Protein AF-A0A9E7AYZ0-F1 (afdb_monomer_lite)

Foldseek 3Di:
DDDDDDDDDPQDADADDLPQQLDEAEAEAQHKYKYQDAFWKFKKFFFFFEAELQDPNDGHQFWTKIFGPDDTDGDRMDMDHRNAFEKIKMFGDDDPDDPDDDRMDTGSAPPSVVRVRTMYMYGYFHDPALLRQLSSLPRAYAYVCFQADPPQGTCVCRSNAHAFLVSLVRSVVSVFFDDDDDFLVVCVVQKDFDPFFDDFQKWKHLPRGIWTFHDDDDDGSDQDQQTWIFGQDGGGTDIDGLVPDPQRPGDITIIDGDPDTHGD

Radius of gyration: 19.87 Å; chains: 1; bounding box: 61×33×52 Å

Structure (mmCIF, N/CA/C/O backbone):
data_AF-A0A9E7AYZ0-F1
#
_entry.id   AF-A0A9E7AYZ0-F1
#
loop_
_atom_site.group_PDB
_atom_site.id
_atom_site.type_symbol
_atom_site.label_atom_id
_atom_site.label_alt_id
_atom_site.label_comp_id
_atom_site.label_asym_id
_atom_site.label_entity_id
_atom_site.label_seq_id
_atom_site.pdbx_PDB_ins_code
_atom_site.Cartn_x
_atom_site.Cartn_y
_atom_site.Cartn_z
_atom_site.occupancy
_atom_site.B_iso_or_equiv
_atom_site.auth_seq_id
_atom_site.auth_comp_id
_atom_site.auth_asym_id
_atom_site.auth_atom_id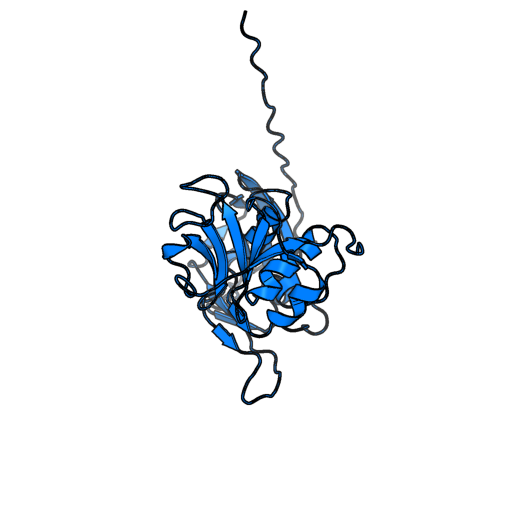
_atom_site.pdbx_PDB_model_num
ATOM 1 N N . MET A 1 1 ? -41.100 15.346 -18.289 1.00 36.12 1 MET A N 1
ATOM 2 C CA . MET A 1 1 ? -39.846 15.860 -18.877 1.00 36.12 1 MET A CA 1
ATOM 3 C C . MET A 1 1 ? -38.711 15.489 -17.934 1.00 36.12 1 MET A C 1
ATOM 5 O O . MET A 1 1 ? -38.678 15.996 -16.823 1.00 36.12 1 MET A O 1
ATOM 9 N N . LYS A 1 2 ? -37.897 14.492 -18.305 1.00 30.36 2 LYS A N 1
ATOM 10 C CA . LYS A 1 2 ? -36.775 13.985 -17.499 1.00 30.36 2 LYS A CA 1
ATOM 11 C C . LYS A 1 2 ? -35.503 14.694 -17.966 1.00 30.36 2 LYS A C 1
ATOM 13 O O . LYS A 1 2 ? -35.099 14.503 -19.107 1.00 30.36 2 LYS A O 1
ATOM 18 N N . ASN A 1 3 ? -34.907 15.507 -17.098 1.00 30.38 3 ASN A N 1
ATOM 19 C CA . ASN A 1 3 ? -33.616 16.143 -17.348 1.00 30.38 3 ASN A CA 1
ATOM 20 C C . ASN A 1 3 ? -32.505 15.122 -17.079 1.00 30.38 3 ASN A C 1
ATOM 22 O O . ASN A 1 3 ? -32.227 14.791 -15.929 1.00 30.38 3 ASN A O 1
ATOM 26 N N . GLY A 1 4 ? -31.912 14.595 -18.150 1.00 27.94 4 GLY A N 1
ATOM 27 C CA . GLY A 1 4 ? -30.698 13.789 -18.086 1.00 27.94 4 GLY A CA 1
ATOM 28 C C . GLY A 1 4 ? -29.482 14.697 -17.943 1.00 27.94 4 GLY A C 1
ATOM 29 O O . GLY A 1 4 ? -29.188 15.483 -18.839 1.00 27.94 4 GLY A O 1
ATOM 30 N N . PHE A 1 5 ? -28.788 14.594 -16.812 1.00 28.92 5 PHE A N 1
ATOM 31 C CA . PHE A 1 5 ? -27.462 15.174 -16.628 1.00 28.92 5 PHE A CA 1
ATOM 32 C C . PHE A 1 5 ? -26.447 14.343 -17.422 1.00 28.92 5 PHE A C 1
ATOM 34 O O . PHE A 1 5 ? -26.226 13.168 -17.130 1.00 28.92 5 PHE A O 1
ATOM 41 N N . LEU A 1 6 ? -25.851 14.957 -18.442 1.00 24.33 6 LEU A N 1
ATOM 42 C CA . LEU A 1 6 ? -24.761 14.390 -19.227 1.00 24.33 6 LEU A CA 1
ATOM 43 C C . LEU A 1 6 ? -23.451 14.614 -18.451 1.00 24.33 6 LEU A C 1
ATOM 45 O O . LEU A 1 6 ? -22.973 15.743 -18.351 1.00 24.33 6 LEU A O 1
ATOM 49 N N . PHE A 1 7 ? -22.884 13.558 -17.866 1.00 24.67 7 PHE A N 1
ATOM 50 C CA . PHE A 1 7 ? -21.532 13.606 -17.302 1.00 24.67 7 PHE A CA 1
ATOM 51 C C . PHE A 1 7 ? -20.519 13.610 -18.455 1.00 24.67 7 PHE A C 1
ATOM 53 O O . PHE A 1 7 ? -20.365 12.613 -19.158 1.00 24.67 7 PHE A O 1
ATOM 60 N N . PHE A 1 8 ? -19.825 14.730 -18.659 1.00 25.16 8 PHE A N 1
ATOM 61 C CA . PHE A 1 8 ? -18.635 14.773 -19.506 1.00 25.16 8 PHE A CA 1
ATOM 62 C C . PHE A 1 8 ? -17.473 14.115 -18.753 1.00 25.16 8 PHE A C 1
ATOM 64 O O . PHE A 1 8 ? -16.939 14.687 -17.804 1.00 25.16 8 PHE A O 1
ATOM 71 N N . ALA A 1 9 ? -17.069 12.917 -19.175 1.00 28.00 9 ALA A N 1
ATOM 72 C CA . ALA A 1 9 ? -15.773 12.364 -18.806 1.00 28.00 9 ALA A CA 1
ATOM 73 C C . ALA A 1 9 ? -14.688 13.149 -19.563 1.00 28.00 9 ALA A C 1
ATOM 75 O O . ALA A 1 9 ? -14.535 13.009 -20.777 1.00 28.00 9 ALA A O 1
ATOM 76 N N . LEU A 1 10 ? -13.967 14.025 -18.861 1.00 30.03 10 LEU A N 1
ATOM 77 C CA . LEU A 1 10 ? -12.756 14.658 -19.382 1.00 30.03 10 LEU A CA 1
ATOM 78 C C . LEU A 1 10 ? -11.657 13.593 -19.485 1.00 30.03 10 LEU A C 1
ATOM 80 O O . LEU A 1 10 ? -11.042 13.228 -18.487 1.00 30.03 10 LEU A O 1
ATOM 84 N N . PHE A 1 11 ? -11.404 13.102 -20.697 1.00 34.62 11 PHE A N 1
ATOM 85 C CA . PHE A 1 11 ? -10.219 12.304 -20.999 1.00 34.62 11 PHE A CA 1
ATOM 86 C C . PHE A 1 11 ? -9.003 13.235 -21.069 1.00 34.62 11 PHE A C 1
ATOM 88 O O . PHE A 1 11 ? -8.806 13.941 -22.056 1.00 34.62 11 PHE A O 1
ATOM 95 N N . PHE A 1 12 ? -8.180 13.253 -20.022 1.00 37.34 12 PHE A N 1
ATOM 96 C CA . PHE A 1 12 ? -6.869 13.896 -20.081 1.00 37.34 12 PHE A CA 1
ATOM 97 C C . PHE A 1 12 ? -5.878 12.953 -20.771 1.00 37.34 12 PHE A C 1
ATOM 99 O O . PHE A 1 12 ? -5.385 12.007 -20.166 1.00 37.34 12 PHE A O 1
ATOM 106 N N . SER A 1 13 ? -5.569 13.203 -22.046 1.00 37.28 13 SER A N 1
ATOM 107 C CA . SER A 1 13 ? -4.429 12.571 -22.717 1.00 37.28 13 SER A CA 1
ATOM 108 C C . SER A 1 13 ? -3.191 13.452 -22.545 1.00 37.28 13 SER A C 1
ATOM 110 O O . SER A 1 13 ? -2.977 14.392 -23.313 1.00 37.28 13 SER A O 1
ATOM 112 N N . THR A 1 14 ? -2.371 13.179 -21.534 1.00 46.16 14 THR A N 1
ATOM 113 C CA . THR A 1 14 ? -1.076 13.857 -21.386 1.00 46.16 14 THR A CA 1
ATOM 114 C C . THR A 1 14 ? -0.049 13.145 -22.262 1.00 46.16 14 THR A C 1
ATOM 116 O O . THR A 1 14 ? 0.318 12.006 -21.987 1.00 46.16 14 THR A O 1
ATOM 119 N N . LEU A 1 15 ? 0.410 13.800 -23.332 1.00 42.69 15 LEU A N 1
ATOM 120 C CA . LEU A 1 15 ? 1.493 13.292 -24.175 1.00 42.69 15 LEU A CA 1
ATOM 121 C C . LEU A 1 15 ? 2.833 13.706 -23.547 1.00 42.69 15 LEU A C 1
ATOM 123 O O . LEU A 1 15 ? 3.210 14.875 -23.613 1.00 42.69 15 LEU A O 1
ATOM 127 N N . LEU A 1 16 ? 3.541 12.775 -22.909 1.00 49.28 16 LEU A N 1
ATOM 128 C CA . LEU A 1 16 ? 4.857 13.042 -22.322 1.00 49.28 16 LEU A CA 1
ATOM 129 C C . LEU A 1 16 ? 5.974 12.650 -23.293 1.00 49.28 16 LEU A C 1
ATOM 131 O O . LEU A 1 16 ? 5.942 11.581 -23.903 1.00 49.28 16 LEU A O 1
ATOM 135 N N . SER A 1 17 ? 6.967 13.530 -23.443 1.00 44.66 17 SER A N 1
ATOM 136 C CA . SER A 1 17 ? 8.202 13.222 -24.173 1.00 44.66 17 SER A CA 1
ATOM 137 C C . SER A 1 17 ? 9.161 12.432 -23.277 1.00 44.66 17 SER A C 1
ATOM 139 O O . SER A 1 17 ? 9.197 12.652 -22.069 1.00 44.66 17 SER A O 1
ATOM 141 N N . ALA A 1 18 ? 9.963 11.544 -23.869 1.00 48.47 18 ALA A N 1
ATOM 142 C CA . ALA A 1 18 ? 10.831 10.572 -23.190 1.00 48.47 18 ALA A CA 1
ATOM 143 C C . ALA A 1 18 ? 11.931 11.151 -22.260 1.00 48.47 18 ALA A C 1
ATOM 145 O O . ALA A 1 18 ? 12.732 10.389 -21.726 1.00 48.47 18 ALA A O 1
ATOM 146 N N . GLY A 1 19 ? 11.992 12.473 -22.062 1.00 45.19 19 GLY A N 1
ATOM 147 C CA . GLY A 1 19 ? 12.992 13.148 -21.227 1.00 45.19 19 GLY A CA 1
ATOM 148 C C . GLY A 1 19 ? 12.706 13.161 -19.720 1.00 45.19 19 GLY A C 1
ATOM 149 O O . GLY A 1 19 ? 13.612 13.484 -18.960 1.00 45.19 19 GLY A O 1
ATOM 150 N N . ASP A 1 20 ? 11.497 12.796 -19.280 1.00 50.91 20 ASP A N 1
ATOM 151 C CA . ASP A 1 20 ? 11.067 12.849 -17.866 1.00 50.91 20 ASP A CA 1
ATOM 152 C C . ASP A 1 20 ? 10.919 11.437 -17.252 1.00 50.91 20 ASP A C 1
ATOM 154 O O . ASP A 1 20 ? 9.967 11.093 -16.552 1.00 50.91 20 ASP A O 1
ATOM 158 N N . SER A 1 21 ? 11.855 10.551 -17.588 1.00 49.44 21 SER A N 1
ATOM 159 C CA . SER A 1 21 ? 11.735 9.091 -17.480 1.00 49.44 21 SER A CA 1
ATOM 160 C C . SER A 1 21 ? 12.033 8.472 -16.101 1.00 49.44 21 SER A C 1
ATOM 162 O O . SER A 1 21 ? 12.166 7.253 -16.004 1.00 49.44 21 SER A O 1
ATOM 164 N N . THR A 1 22 ? 12.057 9.277 -15.025 1.00 58.59 22 THR A N 1
ATOM 165 C CA . THR A 1 22 ? 11.877 8.805 -13.629 1.00 58.59 22 THR A CA 1
ATOM 166 C C . THR A 1 22 ? 10.451 9.002 -13.109 1.00 58.59 22 THR A C 1
ATOM 168 O O . THR A 1 22 ? 10.214 8.859 -11.908 1.00 58.59 22 THR A O 1
ATOM 171 N N . ALA A 1 23 ? 9.509 9.410 -13.963 1.00 78.75 23 ALA A N 1
ATOM 172 C CA . ALA A 1 23 ? 8.193 9.838 -13.520 1.00 78.75 23 ALA A CA 1
ATOM 173 C C . ALA A 1 23 ? 7.379 8.706 -12.871 1.00 78.75 23 ALA A C 1
ATOM 175 O O . ALA A 1 23 ? 7.226 7.603 -13.400 1.00 78.75 23 ALA A O 1
ATOM 176 N N . THR A 1 24 ? 6.800 9.029 -11.719 1.00 93.00 24 THR A N 1
ATOM 177 C CA . THR A 1 24 ? 5.621 8.340 -11.205 1.00 93.00 24 THR A CA 1
ATOM 178 C C . THR A 1 24 ? 4.393 9.006 -11.820 1.00 93.00 24 THR A C 1
ATOM 180 O O . THR A 1 24 ? 4.186 10.207 -11.639 1.00 93.00 24 THR A O 1
ATOM 183 N N . HIS A 1 25 ? 3.551 8.245 -12.514 1.00 95.12 25 HIS A N 1
ATOM 184 C CA . HIS A 1 25 ? 2.243 8.709 -12.971 1.00 95.12 25 HIS A CA 1
ATOM 185 C C . HIS A 1 25 ? 1.163 8.261 -11.998 1.00 95.12 25 HIS A C 1
ATOM 187 O O . HIS A 1 25 ? 1.038 7.074 -11.705 1.00 95.12 25 HIS A O 1
ATOM 193 N N . LEU A 1 26 ? 0.382 9.220 -11.505 1.00 96.44 26 LEU A N 1
ATOM 194 C CA . LEU A 1 26 ? -0.767 8.961 -10.645 1.00 96.44 26 LEU A CA 1
ATOM 195 C C . LEU A 1 26 ? -2.028 8.951 -11.506 1.00 96.44 26 LEU A C 1
ATOM 197 O O . LEU A 1 26 ? -2.324 9.949 -12.159 1.00 96.44 26 LEU A O 1
ATOM 201 N N . LEU A 1 27 ? -2.758 7.845 -11.477 1.00 97.38 27 LEU A N 1
ATOM 202 C CA . LEU A 1 27 ? -3.994 7.633 -12.220 1.00 97.38 27 LEU A CA 1
ATOM 203 C C . LEU A 1 27 ? -5.124 7.256 -11.260 1.00 97.38 27 LEU A C 1
ATOM 205 O O . LEU A 1 27 ? -4.891 6.749 -10.159 1.00 97.38 27 LEU A O 1
ATOM 209 N N . ARG A 1 28 ? -6.361 7.464 -11.698 1.00 97.56 28 ARG A N 1
ATOM 210 C CA . ARG A 1 28 ? -7.552 6.867 -11.102 1.00 97.56 28 ARG A CA 1
ATOM 211 C C . ARG A 1 28 ? -7.999 5.644 -11.893 1.00 97.56 28 ARG A C 1
ATOM 213 O O . ARG A 1 28 ? -7.671 5.481 -13.066 1.00 97.56 28 ARG A O 1
ATOM 220 N N . THR A 1 29 ? -8.777 4.788 -11.245 1.00 97.38 29 THR A N 1
ATOM 221 C CA . THR A 1 29 ? -9.430 3.667 -11.927 1.00 97.38 29 THR A CA 1
ATOM 222 C C . THR A 1 29 ? -10.313 4.191 -13.065 1.00 97.38 29 THR A C 1
ATOM 224 O O . THR A 1 29 ? -11.095 5.120 -12.867 1.00 97.38 29 THR A O 1
ATOM 227 N N . GLY A 1 30 ? -10.166 3.611 -14.256 1.00 96.44 30 GLY A N 1
ATOM 228 C CA . GLY A 1 30 ? -10.821 4.046 -15.494 1.00 96.44 30 GLY A CA 1
ATOM 229 C C . GLY A 1 30 ? -9.998 5.012 -16.355 1.00 96.44 30 GLY A C 1
ATOM 230 O O . GLY A 1 30 ? -10.303 5.162 -17.541 1.00 96.44 30 GLY A O 1
ATOM 231 N N . ASP A 1 31 ? -8.931 5.613 -15.818 1.00 96.81 31 ASP A N 1
ATOM 232 C CA . ASP A 1 31 ? -8.031 6.459 -16.605 1.00 96.81 31 ASP A CA 1
ATOM 233 C C . ASP A 1 31 ? -7.265 5.638 -17.653 1.00 96.81 31 ASP A C 1
ATOM 235 O O . ASP A 1 31 ? -7.115 4.416 -17.572 1.00 96.81 31 ASP A O 1
ATOM 239 N N . THR A 1 32 ? -6.748 6.326 -18.669 1.00 96.19 32 THR A N 1
ATOM 240 C CA . THR A 1 32 ? -5.860 5.728 -19.670 1.00 96.19 32 THR A CA 1
ATOM 241 C C . THR A 1 32 ? -4.621 6.591 -19.830 1.00 96.19 32 THR A C 1
ATOM 243 O O . THR A 1 32 ? -4.721 7.785 -20.104 1.00 96.19 32 THR A O 1
ATOM 246 N N . LEU A 1 33 ? -3.453 5.971 -19.699 1.00 93.88 33 LEU A N 1
ATOM 247 C CA . LEU A 1 33 ? -2.160 6.591 -19.955 1.00 93.88 33 LEU A CA 1
ATOM 248 C C . LEU A 1 33 ? -1.612 6.069 -21.282 1.00 93.88 33 LEU A C 1
ATOM 250 O O . LEU A 1 33 ? -1.615 4.865 -21.521 1.00 93.88 33 LEU A O 1
ATOM 254 N N . ARG A 1 34 ? -1.115 6.971 -22.130 1.00 93.44 34 ARG A N 1
ATOM 255 C CA . ARG A 1 34 ? -0.388 6.613 -23.352 1.00 93.44 34 ARG A CA 1
ATOM 256 C C . ARG A 1 34 ? 1.021 7.174 -23.290 1.00 93.44 34 ARG A C 1
ATOM 258 O O . ARG A 1 34 ? 1.192 8.371 -23.066 1.00 93.44 34 ARG A O 1
ATOM 265 N N . LEU A 1 35 ? 2.012 6.315 -23.484 1.00 89.69 35 LEU A N 1
ATOM 266 C CA . LEU A 1 35 ? 3.427 6.666 -23.449 1.00 89.69 35 LEU A CA 1
ATOM 267 C C . LEU A 1 35 ? 4.071 6.270 -24.771 1.00 89.69 35 LEU A C 1
ATOM 269 O O . LEU A 1 35 ? 4.005 5.114 -25.170 1.00 89.69 35 LEU A O 1
ATOM 273 N N . ARG A 1 36 ? 4.769 7.205 -25.418 1.00 89.44 36 ARG A N 1
ATOM 274 C CA . ARG A 1 36 ? 5.620 6.857 -26.559 1.00 89.44 36 ARG A CA 1
ATOM 275 C C . ARG A 1 36 ? 6.916 6.246 -26.047 1.00 89.44 36 ARG A C 1
ATOM 277 O O . ARG A 1 36 ? 7.741 6.950 -25.465 1.00 89.44 36 ARG A O 1
ATOM 284 N N . ILE A 1 37 ? 7.083 4.949 -26.266 1.00 86.44 37 ILE A N 1
ATOM 285 C CA . ILE A 1 37 ? 8.252 4.178 -25.842 1.00 86.44 37 ILE A CA 1
ATOM 286 C C . ILE A 1 37 ? 8.770 3.464 -27.073 1.00 86.44 37 ILE A C 1
ATOM 288 O O . ILE A 1 37 ? 8.017 2.714 -27.659 1.00 86.44 37 ILE A O 1
ATOM 292 N N . TYR A 1 38 ? 10.034 3.660 -27.444 1.00 86.12 38 TYR A N 1
ATOM 293 C CA . TYR A 1 38 ? 10.637 2.968 -28.584 1.00 86.12 38 TYR A CA 1
ATOM 294 C C . TYR A 1 38 ? 11.572 1.870 -28.086 1.00 86.12 38 TYR A C 1
ATOM 296 O O . TYR A 1 38 ? 12.706 2.154 -27.689 1.00 86.12 38 TYR A O 1
ATOM 304 N N . GLY A 1 39 ? 11.113 0.619 -28.102 1.00 87.44 39 GLY A N 1
ATOM 305 C CA . GLY A 1 39 ? 11.953 -0.514 -27.724 1.00 87.44 39 GLY A CA 1
ATOM 306 C C . GLY A 1 39 ? 11.190 -1.703 -27.159 1.00 87.44 39 GLY A C 1
ATOM 307 O O . GLY A 1 39 ? 9.965 -1.778 -27.222 1.00 87.44 39 GLY A O 1
ATOM 308 N N . ASN A 1 40 ? 11.946 -2.645 -26.594 1.00 88.81 40 ASN A N 1
ATOM 309 C CA . ASN A 1 40 ? 11.378 -3.771 -25.861 1.00 88.81 40 ASN A CA 1
ATOM 310 C C . ASN A 1 40 ? 10.939 -3.304 -24.477 1.00 88.81 40 ASN A C 1
ATOM 312 O O . ASN A 1 40 ? 11.757 -2.757 -23.739 1.00 88.81 40 ASN A O 1
ATOM 316 N N . VAL A 1 41 ? 9.681 -3.551 -24.129 1.00 91.44 41 VAL A N 1
ATOM 317 C CA . VAL A 1 41 ? 9.061 -3.208 -22.849 1.00 91.44 41 VAL A CA 1
ATOM 318 C C . VAL A 1 41 ? 8.870 -4.470 -22.013 1.00 91.44 41 VAL A C 1
ATOM 320 O O . VAL A 1 41 ? 8.471 -5.512 -22.529 1.00 91.44 41 VAL A O 1
ATOM 323 N N . VAL A 1 42 ? 9.127 -4.365 -20.711 1.00 93.62 42 VAL A N 1
ATOM 324 C CA . VAL A 1 42 ? 8.875 -5.403 -19.705 1.00 93.62 42 VAL A CA 1
ATOM 325 C C . VAL A 1 42 ? 8.077 -4.794 -18.561 1.00 93.62 42 VAL A C 1
ATOM 327 O O . VAL A 1 42 ? 8.448 -3.748 -18.027 1.00 93.62 42 VAL A O 1
ATOM 330 N N . ALA A 1 43 ? 6.994 -5.465 -18.168 1.00 95.19 43 ALA A N 1
ATOM 331 C CA . ALA A 1 43 ? 6.306 -5.155 -16.922 1.00 95.19 43 ALA A CA 1
ATOM 332 C C . ALA A 1 43 ? 6.974 -5.912 -15.772 1.00 95.19 43 ALA A C 1
ATOM 334 O O . ALA A 1 43 ? 7.213 -7.116 -15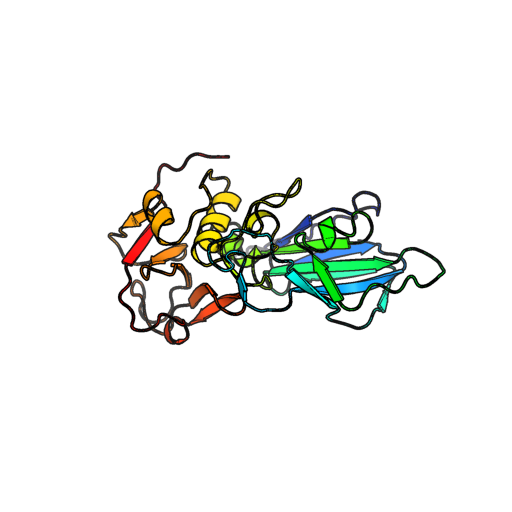.890 1.00 95.19 43 ALA A O 1
ATOM 335 N N . TYR A 1 44 ? 7.259 -5.216 -14.675 1.00 96.31 44 TYR A N 1
ATOM 336 C CA . TYR A 1 44 ? 7.765 -5.819 -13.449 1.00 96.31 44 TYR A CA 1
ATOM 337 C C . TYR A 1 44 ? 6.712 -5.782 -12.355 1.00 96.31 44 TYR A C 1
ATOM 339 O O . TYR A 1 44 ? 6.092 -4.749 -12.104 1.00 96.31 44 TYR A O 1
ATOM 347 N N . GLU A 1 45 ? 6.607 -6.895 -11.645 1.00 97.06 45 GLU A N 1
ATOM 348 C CA . GLU A 1 45 ? 5.792 -7.037 -10.446 1.00 97.06 45 GLU A CA 1
ATOM 349 C C . GLU A 1 45 ? 6.698 -7.353 -9.263 1.00 97.06 45 GLU A C 1
ATOM 351 O O . GLU A 1 45 ? 7.684 -8.087 -9.398 1.00 97.06 45 GLU A O 1
ATOM 356 N N . ALA A 1 46 ? 6.387 -6.789 -8.098 1.00 97.69 46 ALA A N 1
ATOM 357 C CA . ALA A 1 46 ? 7.042 -7.210 -6.873 1.00 97.69 46 ALA A CA 1
ATOM 358 C C . ALA A 1 46 ? 6.610 -8.644 -6.547 1.00 97.69 46 ALA A C 1
ATOM 360 O O . ALA A 1 46 ? 5.429 -8.976 -6.612 1.00 97.69 46 ALA A O 1
ATOM 361 N N . VAL A 1 47 ? 7.563 -9.501 -6.188 1.00 98.06 47 VAL A N 1
ATOM 362 C CA . VAL A 1 47 ? 7.267 -10.866 -5.753 1.00 98.06 47 VAL A CA 1
ATOM 363 C C . VAL A 1 47 ? 6.614 -10.787 -4.370 1.00 98.06 47 VAL A C 1
ATOM 365 O O . VAL A 1 47 ? 7.275 -10.287 -3.449 1.00 98.06 47 VAL A O 1
ATOM 368 N N . PRO A 1 48 ? 5.369 -11.279 -4.204 1.00 97.00 48 PRO A N 1
ATOM 369 C CA . PRO A 1 48 ? 4.696 -11.284 -2.912 1.00 97.00 48 PRO A CA 1
ATOM 370 C C . PRO A 1 48 ? 5.489 -12.078 -1.871 1.00 97.00 48 PRO A C 1
ATOM 372 O O . PRO A 1 48 ? 6.119 -13.090 -2.190 1.00 97.00 48 PRO A O 1
ATOM 375 N N . GLY A 1 49 ? 5.456 -11.628 -0.622 1.00 94.94 49 GLY A N 1
ATOM 376 C CA . GLY A 1 49 ? 6.130 -12.286 0.493 1.00 94.94 49 GLY A CA 1
ATOM 377 C C . GLY A 1 49 ? 6.455 -11.339 1.641 1.00 94.94 49 GLY A C 1
ATOM 378 O O . GLY A 1 49 ? 6.251 -10.128 1.540 1.00 94.94 49 GLY A O 1
ATOM 379 N N . GLU A 1 50 ? 7.002 -11.919 2.709 1.00 94.81 50 GLU A N 1
ATOM 380 C CA . GLU A 1 50 ? 7.455 -11.196 3.896 1.00 94.81 50 GLU A CA 1
ATOM 381 C C . GLU A 1 50 ? 8.935 -10.819 3.765 1.00 94.81 50 GLU A C 1
ATOM 383 O O . GLU A 1 50 ? 9.830 -11.669 3.783 1.00 94.81 50 GLU A O 1
ATOM 388 N N . TYR A 1 51 ? 9.207 -9.522 3.650 1.00 95.56 51 TYR A N 1
ATOM 389 C CA . TYR A 1 51 ? 10.561 -8.979 3.611 1.00 95.56 51 TYR A CA 1
ATOM 390 C C . TYR A 1 51 ? 10.919 -8.405 4.981 1.00 95.56 51 TYR A C 1
ATOM 392 O O . TYR A 1 51 ? 10.545 -7.289 5.339 1.00 95.56 51 TYR A O 1
ATOM 400 N N . GLU A 1 52 ? 11.647 -9.188 5.770 1.00 93.81 52 GLU A N 1
ATOM 401 C CA . GLU A 1 52 ? 11.982 -8.833 7.147 1.00 93.81 52 GLU A CA 1
ATOM 402 C C . GLU A 1 52 ? 13.275 -8.007 7.229 1.00 93.81 52 GLU A C 1
ATOM 404 O O . GLU A 1 52 ? 14.384 -8.540 7.142 1.00 93.81 52 GLU A O 1
ATOM 409 N N . ASN A 1 53 ? 13.128 -6.700 7.447 1.00 92.62 53 ASN A N 1
ATOM 410 C CA . ASN A 1 53 ? 14.224 -5.780 7.749 1.00 92.62 53 ASN A CA 1
ATOM 411 C C . ASN A 1 53 ? 14.757 -5.927 9.184 1.00 92.62 53 ASN A C 1
ATOM 413 O O . ASN A 1 53 ? 15.765 -5.312 9.529 1.00 92.62 53 ASN A O 1
ATOM 417 N N . LEU A 1 54 ? 14.100 -6.718 10.033 1.00 88.94 54 LEU A N 1
ATOM 418 C CA . LEU A 1 54 ? 14.519 -7.000 11.403 1.00 88.94 54 LEU A CA 1
ATOM 419 C C . LEU A 1 54 ? 15.063 -8.427 11.520 1.00 88.94 54 LEU A C 1
ATOM 421 O O . LEU A 1 54 ? 14.336 -9.349 11.860 1.00 88.94 54 LEU A O 1
ATOM 425 N N . ARG A 1 55 ? 16.364 -8.630 11.301 1.00 80.88 55 ARG A N 1
ATOM 426 C CA . ARG A 1 55 ? 16.978 -9.961 11.450 1.00 80.88 55 ARG A CA 1
ATOM 427 C C . ARG A 1 55 ? 17.777 -10.032 12.738 1.00 80.88 55 ARG A C 1
ATOM 429 O O . ARG A 1 55 ? 18.728 -9.277 12.918 1.00 80.88 55 ARG A O 1
ATOM 436 N N . GLN A 1 56 ? 17.386 -10.939 13.637 1.00 80.44 56 GLN A N 1
ATOM 437 C CA . GLN A 1 56 ? 18.058 -11.153 14.929 1.00 80.44 56 GLN A CA 1
ATOM 438 C C . GLN A 1 56 ? 18.228 -9.849 15.740 1.00 80.44 56 GLN A C 1
ATOM 440 O O . GLN A 1 56 ? 19.274 -9.593 16.330 1.00 80.44 56 GLN A O 1
ATOM 445 N N . GLY A 1 57 ? 17.209 -8.984 15.723 1.00 79.12 57 GLY A N 1
ATOM 446 C CA . GLY A 1 57 ? 17.226 -7.699 16.432 1.00 79.12 57 GLY A CA 1
ATOM 447 C C . GLY A 1 57 ? 18.021 -6.583 15.744 1.00 79.12 57 GLY A C 1
ATOM 448 O O . GLY A 1 57 ? 18.009 -5.453 16.227 1.00 79.12 57 GLY A O 1
ATOM 449 N N . THR A 1 58 ? 18.674 -6.860 14.611 1.00 85.25 58 THR A N 1
ATOM 450 C CA . THR A 1 58 ? 19.414 -5.857 13.837 1.00 85.25 58 THR A CA 1
ATOM 451 C C . THR A 1 58 ? 18.573 -5.371 12.663 1.00 85.25 58 THR A C 1
ATOM 453 O O . THR A 1 58 ? 18.082 -6.167 11.860 1.00 85.25 58 THR A O 1
ATOM 456 N N . LEU A 1 59 ? 18.422 -4.050 12.558 1.00 90.06 59 LEU A N 1
ATOM 457 C CA . LEU A 1 59 ? 17.742 -3.412 11.436 1.00 90.06 59 LEU A CA 1
ATOM 458 C C . LEU A 1 59 ? 18.658 -3.368 10.209 1.00 90.06 59 LEU A C 1
ATOM 460 O O . LEU A 1 59 ? 19.774 -2.850 10.272 1.00 90.06 59 LEU A O 1
ATOM 464 N N . SER A 1 60 ? 18.176 -3.884 9.082 1.00 93.62 60 SER A N 1
ATOM 465 C CA . SER A 1 60 ? 18.884 -3.878 7.802 1.00 93.62 60 SER A CA 1
ATOM 466 C C . SER A 1 60 ? 17.895 -3.797 6.644 1.00 93.62 60 SER A C 1
ATOM 468 O O . SER A 1 60 ? 16.854 -4.439 6.681 1.00 93.62 60 SER A O 1
ATOM 470 N N . LEU A 1 61 ? 18.221 -3.029 5.603 1.00 94.50 61 LEU A N 1
ATOM 471 C CA . LEU A 1 61 ? 17.383 -2.945 4.407 1.00 94.50 61 LEU A CA 1
ATOM 472 C C . LEU A 1 61 ? 17.479 -4.243 3.600 1.00 94.50 61 LEU A C 1
ATOM 474 O O . LEU A 1 61 ? 18.484 -4.494 2.930 1.00 94.50 61 LEU A O 1
ATOM 478 N N . VAL A 1 62 ? 16.418 -5.044 3.623 1.00 94.19 62 VAL A N 1
ATOM 479 C CA . VAL A 1 62 ? 16.288 -6.231 2.784 1.00 94.19 62 VAL A CA 1
ATOM 480 C C . VAL A 1 62 ? 15.820 -5.821 1.383 1.00 94.19 62 VAL A C 1
ATOM 482 O O . VAL A 1 62 ? 14.818 -5.117 1.240 1.00 94.19 62 VAL A O 1
ATOM 485 N N . PRO A 1 63 ? 16.529 -6.246 0.319 1.00 96.56 63 PRO A N 1
ATOM 486 C CA . PRO A 1 63 ? 16.094 -5.998 -1.048 1.00 96.56 63 PRO A CA 1
ATOM 487 C C . PRO A 1 63 ? 14.774 -6.708 -1.367 1.00 96.56 63 PRO A C 1
ATOM 489 O O . PRO A 1 63 ? 14.651 -7.915 -1.146 1.00 96.56 63 PRO A O 1
ATOM 492 N N . VAL A 1 64 ? 13.840 -5.976 -1.975 1.00 97.50 64 VAL A N 1
ATOM 493 C CA . VAL A 1 64 ? 12.621 -6.535 -2.568 1.00 97.50 64 VAL A CA 1
ATOM 494 C C . VAL A 1 64 ? 12.966 -7.195 -3.899 1.00 97.50 64 VAL A C 1
ATOM 496 O O . VAL A 1 64 ? 13.809 -6.690 -4.649 1.00 97.50 64 VAL A O 1
ATOM 499 N N . THR A 1 65 ? 12.335 -8.333 -4.186 1.00 98.12 65 THR A N 1
ATOM 500 C CA . THR A 1 65 ? 12.482 -9.018 -5.472 1.00 98.12 65 THR A CA 1
ATOM 501 C C . THR A 1 65 ? 11.369 -8.574 -6.411 1.00 98.12 65 THR A C 1
ATOM 503 O O . THR A 1 65 ? 10.205 -8.594 -6.030 1.00 98.12 65 THR A O 1
ATOM 506 N N . TYR A 1 66 ? 11.716 -8.218 -7.643 1.00 97.69 66 TYR A N 1
ATOM 507 C CA . TYR A 1 66 ? 10.777 -7.914 -8.719 1.00 97.69 66 TYR A CA 1
ATOM 508 C C . TYR A 1 66 ? 11.024 -8.877 -9.876 1.00 97.69 66 TYR A C 1
ATOM 510 O O . TYR A 1 66 ? 12.181 -9.142 -10.207 1.00 97.69 66 TYR A O 1
ATOM 518 N N . ARG A 1 67 ? 9.965 -9.398 -10.492 1.00 97.06 67 ARG A N 1
ATOM 519 C CA . ARG A 1 67 ? 10.043 -10.348 -11.608 1.00 97.06 67 ARG A CA 1
ATOM 520 C C . ARG A 1 67 ? 9.355 -9.774 -12.840 1.00 97.06 67 ARG A C 1
ATOM 522 O O . ARG A 1 67 ? 8.345 -9.086 -12.715 1.00 97.06 67 ARG A O 1
ATOM 529 N N . ALA A 1 68 ? 9.905 -10.064 -14.016 1.00 95.12 68 ALA A N 1
ATOM 530 C CA . ALA A 1 68 ? 9.227 -9.805 -15.278 1.00 95.12 68 ALA A CA 1
ATOM 531 C C . ALA A 1 68 ? 7.907 -10.599 -15.329 1.00 95.12 68 ALA A C 1
ATOM 533 O O . ALA A 1 68 ? 7.917 -11.830 -15.314 1.00 95.12 68 ALA A O 1
ATOM 534 N N . ALA A 1 69 ? 6.775 -9.897 -15.360 1.00 88.88 69 ALA A N 1
ATOM 535 C CA . ALA A 1 69 ? 5.438 -10.499 -15.358 1.00 88.88 69 ALA A CA 1
ATOM 536 C C . ALA A 1 69 ? 5.037 -11.052 -16.734 1.00 88.88 69 ALA A C 1
ATOM 538 O O . ALA A 1 69 ? 4.185 -11.928 -16.857 1.00 88.88 69 ALA A O 1
ATOM 539 N N . GLN A 1 70 ? 5.681 -10.552 -17.787 1.00 84.50 70 GLN A N 1
ATOM 540 C CA . GLN A 1 70 ? 5.438 -10.950 -19.165 1.00 84.50 70 GLN A CA 1
ATOM 541 C C . GLN A 1 70 ? 6.740 -10.990 -19.953 1.00 84.50 70 GLN A C 1
ATOM 543 O O . GLN A 1 70 ? 7.722 -10.329 -19.600 1.00 84.50 70 GLN A O 1
ATOM 548 N N . LYS A 1 71 ? 6.732 -11.752 -21.051 1.00 77.06 71 LYS A N 1
ATOM 549 C CA . LYS A 1 71 ? 7.837 -11.717 -22.009 1.00 77.06 71 LYS A CA 1
ATOM 550 C C . LYS A 1 71 ? 7.976 -10.297 -22.571 1.00 77.06 71 LYS A C 1
ATOM 552 O O . LYS A 1 71 ? 6.951 -9.648 -22.796 1.00 77.06 71 LYS A O 1
ATOM 557 N N . PRO A 1 72 ? 9.210 -9.830 -22.823 1.00 80.00 72 PRO A N 1
ATOM 558 C CA . PRO A 1 72 ? 9.418 -8.544 -23.464 1.00 80.00 72 PRO A CA 1
ATOM 559 C C . PRO A 1 72 ? 8.647 -8.459 -24.784 1.00 80.00 72 PRO A C 1
ATOM 561 O O . PRO A 1 72 ? 8.637 -9.418 -25.558 1.00 80.00 72 PRO A O 1
ATOM 564 N N . PHE A 1 73 ? 8.030 -7.312 -25.048 1.00 81.69 73 PHE A N 1
ATOM 565 C CA . PHE A 1 73 ? 7.366 -7.030 -26.320 1.00 81.69 73 PHE A CA 1
ATOM 566 C C . PHE A 1 73 ? 7.860 -5.700 -26.878 1.00 81.69 73 PHE A C 1
ATOM 568 O O . PHE A 1 73 ? 8.154 -4.774 -26.125 1.00 81.69 73 PHE A O 1
ATOM 575 N N . TYR A 1 74 ? 7.973 -5.608 -28.200 1.00 85.38 74 TYR A N 1
ATOM 576 C CA . TYR A 1 74 ? 8.329 -4.360 -28.862 1.00 85.38 74 TYR A CA 1
ATOM 577 C C . TYR A 1 74 ? 7.079 -3.503 -29.054 1.00 85.38 74 TYR A C 1
ATOM 579 O O . TYR A 1 74 ? 6.053 -4.005 -29.514 1.00 85.38 74 TYR A O 1
ATOM 587 N N . THR A 1 75 ? 7.174 -2.219 -28.731 1.00 85.19 75 THR A N 1
ATOM 588 C CA . THR A 1 75 ? 6.153 -1.229 -29.079 1.00 85.19 75 THR A CA 1
ATOM 589 C C . THR A 1 75 ? 6.805 0.124 -29.362 1.00 85.19 75 THR A C 1
ATOM 591 O O . THR A 1 75 ? 7.964 0.342 -29.001 1.00 85.19 75 THR A O 1
ATOM 594 N N . ASP A 1 76 ? 6.065 0.996 -30.041 1.00 87.06 76 ASP A N 1
ATOM 595 C CA . ASP A 1 76 ? 6.291 2.439 -30.173 1.00 87.06 76 ASP A CA 1
ATOM 596 C C . ASP A 1 76 ? 5.301 3.265 -29.313 1.00 87.06 76 ASP A C 1
ATOM 598 O O . ASP A 1 76 ? 5.555 4.436 -29.003 1.00 87.06 76 ASP A O 1
ATOM 602 N N . ASP A 1 77 ? 4.200 2.642 -28.875 1.00 90.56 77 ASP A N 1
ATOM 603 C CA . ASP A 1 77 ? 3.161 3.210 -28.011 1.00 90.56 77 ASP A CA 1
ATOM 604 C C . ASP A 1 77 ? 2.750 2.202 -26.920 1.00 90.56 77 ASP A C 1
ATOM 606 O O . ASP A 1 77 ? 2.272 1.096 -27.190 1.00 90.56 77 ASP A O 1
ATOM 610 N N . LEU A 1 78 ? 2.947 2.569 -25.657 1.00 90.75 78 LEU A N 1
ATOM 611 C CA . LEU A 1 78 ? 2.418 1.846 -24.509 1.00 90.75 78 LEU A CA 1
ATOM 612 C C . LEU A 1 78 ? 1.117 2.514 -24.061 1.00 90.75 78 LEU A C 1
ATOM 614 O O . LEU A 1 78 ? 1.134 3.581 -23.447 1.00 90.75 78 LEU A O 1
ATOM 618 N N . SER A 1 79 ? -0.005 1.835 -24.298 1.00 93.88 79 SER A N 1
ATOM 619 C CA . SER A 1 79 ? -1.311 2.220 -23.762 1.00 93.88 79 SER A CA 1
ATOM 620 C C . SER A 1 79 ? -1.631 1.403 -22.511 1.00 93.88 79 SER A C 1
ATOM 622 O O . SER A 1 79 ? -1.854 0.197 -22.589 1.00 93.88 79 SER A O 1
ATOM 624 N N . PHE A 1 80 ? -1.698 2.066 -21.359 1.00 94.25 80 PHE A N 1
ATOM 625 C CA . PHE A 1 80 ? -2.082 1.477 -20.080 1.00 94.25 80 PHE A CA 1
ATOM 626 C C . PHE A 1 80 ? -3.497 1.920 -19.699 1.00 94.25 80 PHE A C 1
ATOM 628 O O . PHE A 1 80 ? -3.748 3.110 -19.502 1.00 94.25 80 PHE A O 1
ATOM 635 N N . HIS A 1 81 ? -4.417 0.963 -19.577 1.00 96.75 81 HIS A N 1
ATOM 636 C CA . HIS A 1 81 ? -5.761 1.203 -19.059 1.00 96.75 81 HIS A CA 1
ATOM 637 C C . HIS A 1 81 ? -5.803 0.860 -17.568 1.00 96.75 81 HIS A C 1
ATOM 639 O O . HIS A 1 81 ? -5.552 -0.284 -17.186 1.00 96.75 81 HIS A O 1
ATOM 645 N N . ALA A 1 82 ? -6.110 1.845 -16.726 1.00 96.00 82 ALA A N 1
ATOM 646 C CA . ALA A 1 82 ? -6.097 1.728 -15.274 1.00 96.00 82 ALA A CA 1
ATOM 647 C C . ALA A 1 82 ? -7.334 0.972 -14.757 1.00 96.00 82 ALA A C 1
ATOM 649 O O . ALA A 1 82 ? -8.206 1.547 -14.113 1.00 96.00 82 ALA A O 1
ATOM 650 N N . ALA A 1 83 ? -7.434 -0.320 -15.073 1.00 95.69 83 ALA A N 1
ATOM 651 C CA . ALA A 1 83 ? -8.584 -1.149 -14.712 1.00 95.69 83 ALA A CA 1
ATOM 652 C C . ALA A 1 83 ? -8.630 -1.495 -13.216 1.00 95.69 83 ALA A C 1
ATOM 654 O O . ALA A 1 83 ? -9.714 -1.634 -12.656 1.00 95.69 83 ALA A O 1
ATOM 655 N N . PHE A 1 84 ? -7.462 -1.623 -12.579 1.00 97.75 84 PHE A N 1
ATOM 656 C CA . PHE A 1 84 ? -7.341 -2.033 -11.182 1.00 97.75 84 PHE A CA 1
ATOM 657 C C . PHE A 1 84 ? -6.388 -1.109 -10.416 1.00 97.75 84 PHE A C 1
ATOM 659 O O . PHE A 1 84 ? -5.345 -0.722 -10.962 1.00 97.75 84 PHE A O 1
ATOM 666 N N . PRO A 1 85 ? -6.705 -0.765 -9.157 1.00 98.38 85 PRO A N 1
ATOM 667 C CA . PRO A 1 85 ? -5.796 -0.015 -8.303 1.00 98.38 85 PRO A CA 1
ATOM 668 C C . PRO A 1 85 ? -4.513 -0.799 -7.991 1.00 98.38 85 PRO A C 1
ATOM 670 O O . PRO A 1 85 ? -4.477 -2.025 -8.080 1.00 98.38 85 PRO A O 1
ATOM 673 N N . GLY A 1 86 ? -3.458 -0.076 -7.624 1.00 98.44 86 GLY A N 1
ATOM 674 C CA . GLY A 1 86 ? -2.162 -0.637 -7.252 1.00 98.44 86 GLY A CA 1
ATOM 675 C C . GLY A 1 86 ? -0.982 0.069 -7.904 1.00 98.44 86 GLY A C 1
ATOM 676 O O . GLY A 1 86 ? -1.126 1.076 -8.602 1.00 98.44 86 GLY A O 1
ATOM 677 N N . THR A 1 87 ? 0.208 -0.471 -7.664 1.00 98.44 87 THR A N 1
ATOM 678 C CA . THR A 1 87 ? 1.465 0.039 -8.218 1.00 98.44 87 THR A CA 1
ATOM 679 C C . THR A 1 87 ? 2.011 -0.899 -9.294 1.00 98.44 87 THR A C 1
ATOM 681 O O . THR A 1 87 ? 2.152 -2.099 -9.076 1.00 98.44 87 THR A O 1
ATOM 684 N N . TYR A 1 88 ? 2.375 -0.329 -10.442 1.00 97.62 88 TYR A N 1
ATOM 685 C CA . TYR A 1 88 ? 2.867 -1.038 -11.621 1.00 97.62 88 TYR A CA 1
ATOM 686 C C . TYR A 1 88 ? 4.187 -0.434 -12.101 1.00 97.62 88 TYR A C 1
ATOM 688 O O . TYR A 1 88 ? 4.401 0.779 -12.000 1.00 97.62 88 TYR A O 1
ATOM 696 N N . TYR A 1 89 ? 5.056 -1.265 -12.674 1.00 96.12 89 TYR A N 1
ATOM 697 C CA . TYR A 1 89 ? 6.336 -0.830 -13.226 1.00 96.12 89 TYR A CA 1
ATOM 698 C C . TYR A 1 89 ? 6.495 -1.313 -14.660 1.00 96.12 89 TYR A C 1
ATOM 700 O O . TYR A 1 89 ? 6.370 -2.505 -14.930 1.00 96.12 89 TYR A O 1
ATOM 708 N N . PHE A 1 90 ? 6.841 -0.401 -15.564 1.00 94.88 90 PHE A N 1
ATOM 709 C CA . PHE A 1 90 ? 7.171 -0.731 -16.948 1.00 94.88 90 PHE A CA 1
ATOM 710 C C . PHE A 1 90 ? 8.562 -0.202 -17.250 1.00 94.88 90 PHE A C 1
ATOM 712 O O . PHE A 1 90 ? 8.786 1.004 -17.163 1.00 94.88 90 PHE A O 1
ATOM 719 N N . ALA A 1 91 ? 9.486 -1.095 -17.592 1.00 92.81 91 ALA A N 1
ATOM 720 C CA . ALA A 1 91 ? 10.821 -0.726 -18.037 1.00 92.81 91 ALA A CA 1
ATOM 721 C C . ALA A 1 91 ? 11.000 -1.024 -19.521 1.00 92.81 91 ALA A C 1
ATOM 723 O O . ALA A 1 91 ? 10.314 -1.888 -20.066 1.00 92.81 91 ALA A O 1
ATOM 724 N N . TRP A 1 92 ? 11.941 -0.345 -20.167 1.00 91.69 92 TRP A N 1
ATOM 725 C CA . TRP A 1 92 ? 12.251 -0.577 -21.572 1.00 91.69 92 TRP A CA 1
ATOM 726 C C . TRP A 1 92 ? 13.752 -0.534 -21.868 1.00 91.69 92 TRP A C 1
ATOM 728 O O . TRP A 1 92 ? 14.552 -0.061 -21.067 1.00 91.69 92 TRP A O 1
ATOM 738 N N . SER A 1 93 ? 14.166 -1.061 -23.016 1.00 88.06 93 SER A N 1
ATOM 739 C CA . SER A 1 93 ? 15.538 -0.922 -23.519 1.00 88.06 93 SER A CA 1
ATOM 740 C C . SER A 1 93 ? 15.545 -0.015 -24.748 1.00 88.06 93 SER A C 1
ATOM 742 O O . SER A 1 93 ? 14.858 -0.323 -25.723 1.00 88.06 93 SER A O 1
ATOM 744 N N . THR A 1 94 ? 16.332 1.062 -24.735 1.00 76.81 94 THR A N 1
ATOM 745 C CA . THR A 1 94 ? 16.545 1.918 -25.910 1.00 76.81 94 THR A CA 1
ATOM 746 C C . THR A 1 94 ? 17.735 1.410 -26.731 1.00 76.81 94 THR A C 1
ATOM 748 O O . THR A 1 94 ? 18.791 1.105 -26.181 1.00 76.81 94 THR A O 1
ATOM 751 N N . GLY A 1 95 ? 17.576 1.309 -28.055 1.00 66.31 95 GLY A N 1
ATOM 752 C CA . GLY A 1 95 ? 18.660 0.953 -28.982 1.00 66.31 95 GLY A CA 1
ATOM 753 C C . GLY A 1 95 ? 18.322 -0.162 -29.976 1.00 66.31 95 GLY A C 1
ATOM 754 O O . GLY A 1 95 ? 17.377 -0.923 -29.794 1.00 66.31 95 GLY A O 1
ATOM 755 N N . SER A 1 96 ? 19.117 -0.242 -31.047 1.00 55.78 96 SER A N 1
ATOM 756 C CA . SER A 1 96 ? 19.039 -1.267 -32.103 1.00 55.78 96 SER A CA 1
ATOM 757 C C . SER A 1 96 ? 19.625 -2.622 -31.689 1.00 55.78 96 SER A C 1
ATOM 759 O O . SER A 1 96 ? 19.383 -3.626 -32.355 1.00 55.78 96 SER A O 1
ATOM 761 N N . VAL A 1 97 ? 20.381 -2.659 -30.588 1.00 54.31 97 VAL A N 1
ATOM 762 C CA . VAL A 1 97 ? 20.886 -3.891 -29.976 1.00 54.31 97 VAL A CA 1
ATOM 763 C C . VAL A 1 97 ? 19.992 -4.220 -28.777 1.00 54.31 97 VAL A C 1
ATOM 765 O O . VAL A 1 97 ? 19.834 -3.356 -27.911 1.00 54.31 97 VAL A O 1
ATOM 768 N N . PRO A 1 98 ? 19.411 -5.430 -28.684 1.00 57.22 98 PRO A N 1
ATOM 769 C CA . PRO A 1 98 ? 18.596 -5.813 -27.540 1.00 57.22 98 PRO A CA 1
ATOM 770 C C . PRO A 1 98 ? 19.479 -5.897 -26.292 1.00 57.22 98 PRO A C 1
ATOM 772 O O . PRO A 1 98 ? 20.137 -6.906 -26.046 1.00 57.22 98 PRO A O 1
ATOM 775 N N . VAL A 1 99 ? 19.517 -4.838 -25.484 1.00 64.69 99 VAL A N 1
ATOM 776 C CA . VAL A 1 99 ? 19.968 -4.979 -24.099 1.00 64.69 99 VAL A CA 1
ATOM 777 C C . VAL A 1 99 ? 18.872 -5.759 -23.386 1.00 64.69 99 VAL A C 1
ATOM 779 O O . VAL A 1 99 ? 17.770 -5.248 -23.191 1.00 64.69 99 VAL A O 1
ATOM 782 N N . SER A 1 100 ? 19.146 -7.020 -23.049 1.00 78.44 100 SER A N 1
ATOM 783 C CA . SER A 1 100 ? 18.200 -7.848 -22.306 1.00 78.44 100 SER A CA 1
ATOM 784 C C . SER A 1 100 ? 17.926 -7.203 -20.949 1.00 78.44 100 SER A C 1
ATOM 786 O O . SER A 1 100 ? 18.817 -7.126 -20.098 1.00 78.44 100 SER A O 1
ATOM 788 N N . LEU A 1 101 ? 16.694 -6.737 -20.746 1.00 86.94 101 LEU A N 1
ATOM 789 C CA . LEU A 1 101 ? 16.209 -6.398 -19.414 1.00 86.94 101 LEU A CA 1
ATOM 790 C C . LEU A 1 101 ? 16.255 -7.663 -18.535 1.00 86.94 101 LEU A C 1
ATOM 792 O O . LEU A 1 101 ? 15.956 -8.748 -19.034 1.00 86.94 101 LEU A O 1
ATOM 796 N N . PRO A 1 102 ? 16.675 -7.559 -17.263 1.00 90.75 102 PRO A N 1
ATOM 797 C CA . PRO A 1 102 ? 16.835 -8.728 -16.406 1.00 90.75 102 PRO A CA 1
ATOM 798 C C . PRO A 1 102 ? 15.481 -9.351 -16.049 1.00 90.75 102 PRO A C 1
ATOM 800 O O . PRO A 1 102 ? 14.575 -8.652 -15.620 1.00 90.75 102 PRO A O 1
ATOM 803 N N . ASP A 1 103 ? 15.360 -10.678 -16.092 1.00 93.00 103 ASP A N 1
ATOM 804 C CA . ASP A 1 103 ? 14.115 -11.362 -15.693 1.00 93.00 103 ASP A CA 1
ATOM 805 C C . ASP A 1 103 ? 13.752 -11.146 -14.214 1.00 93.00 103 ASP A C 1
ATOM 807 O O . ASP A 1 103 ? 12.604 -11.317 -13.794 1.00 93.00 103 ASP A O 1
ATOM 811 N N . THR A 1 104 ? 14.742 -10.823 -13.380 1.00 95.50 104 THR A N 1
ATOM 812 C CA . THR A 1 104 ? 14.572 -10.597 -11.945 1.00 95.50 104 THR A CA 1
ATOM 813 C C . THR A 1 104 ? 15.489 -9.485 -11.456 1.00 95.50 104 THR A C 1
ATOM 815 O O . THR A 1 104 ? 16.676 -9.447 -11.776 1.00 95.50 104 THR A O 1
ATOM 818 N N . ILE A 1 105 ? 14.944 -8.606 -10.621 1.00 95.06 105 ILE A N 1
ATOM 819 C CA . ILE A 1 105 ? 15.654 -7.505 -9.969 1.00 95.06 105 ILE A CA 1
ATOM 820 C C . ILE A 1 105 ? 15.560 -7.713 -8.466 1.00 95.06 105 ILE A C 1
ATOM 822 O O . ILE A 1 105 ? 14.493 -8.019 -7.943 1.00 95.06 105 ILE A O 1
ATOM 826 N N . ARG A 1 106 ? 16.665 -7.508 -7.751 1.00 97.06 106 ARG A N 1
ATOM 827 C CA . ARG A 1 106 ? 16.675 -7.461 -6.286 1.00 97.06 106 ARG A CA 1
ATOM 828 C C . ARG A 1 106 ? 17.216 -6.115 -5.851 1.00 97.06 106 ARG A C 1
ATOM 830 O O . ARG A 1 106 ? 18.372 -5.804 -6.122 1.00 97.06 106 ARG A O 1
ATOM 837 N N . SER A 1 107 ? 16.380 -5.302 -5.216 1.00 95.62 107 SER A N 1
ATOM 838 C CA . SER A 1 107 ? 16.744 -3.927 -4.876 1.00 95.62 107 SER A CA 1
ATOM 839 C C . SER A 1 107 ? 15.952 -3.406 -3.680 1.00 95.62 107 SER A C 1
ATOM 841 O O . SER A 1 107 ? 14.780 -3.719 -3.500 1.00 95.62 107 SER A O 1
ATOM 843 N N . VAL A 1 108 ? 16.595 -2.566 -2.868 1.00 94.88 108 VAL A N 1
ATOM 844 C CA . VAL A 1 108 ? 15.933 -1.808 -1.787 1.00 94.88 108 VAL A CA 1
ATOM 845 C C . VAL A 1 108 ? 15.124 -0.621 -2.329 1.00 94.88 108 VAL A C 1
ATOM 847 O O . VAL A 1 108 ? 14.287 -0.062 -1.628 1.00 94.88 108 VAL A O 1
ATOM 850 N N . LYS A 1 109 ? 15.378 -0.233 -3.586 1.00 95.19 109 LYS A N 1
ATOM 851 C CA . LYS A 1 109 ? 14.629 0.775 -4.343 1.00 95.19 109 LYS A CA 1
ATOM 852 C C . LYS A 1 109 ? 13.723 0.091 -5.377 1.00 95.19 109 LYS A C 1
ATOM 854 O O . LYS A 1 109 ? 14.193 -0.848 -6.023 1.00 95.19 109 LYS A O 1
ATOM 859 N N . PRO A 1 110 ? 12.489 0.570 -5.594 1.00 95.50 110 PRO A N 1
ATOM 860 C CA . PRO A 1 110 ? 11.620 0.067 -6.655 1.00 95.50 110 PRO A CA 1
ATOM 861 C C . PRO A 1 110 ? 12.209 0.319 -8.059 1.00 95.50 110 PRO A C 1
ATOM 863 O O . PRO A 1 110 ? 13.036 1.226 -8.213 1.00 95.50 110 PRO A O 1
ATOM 866 N N . PRO A 1 111 ? 11.775 -0.430 -9.096 1.00 95.06 111 PRO A N 1
ATOM 867 C CA . PRO A 1 111 ? 12.382 -0.416 -10.430 1.00 95.06 111 PRO A CA 1
ATOM 868 C C . PRO A 1 111 ? 12.572 0.974 -11.053 1.00 95.06 111 PRO A C 1
ATOM 870 O O . PRO A 1 111 ? 13.655 1.265 -11.555 1.00 95.06 111 PRO A O 1
ATOM 873 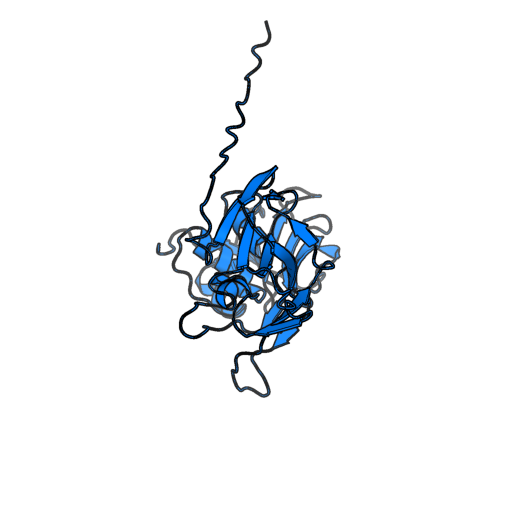N N . HIS A 1 112 ? 11.581 1.866 -10.957 1.00 93.94 112 HIS A N 1
ATOM 874 C CA . HIS A 1 112 ? 11.660 3.224 -11.524 1.00 93.94 112 HIS A CA 1
ATOM 875 C C . HIS A 1 112 ? 12.752 4.112 -10.894 1.00 93.94 112 HIS A C 1
ATOM 877 O O . HIS A 1 112 ? 13.281 5.006 -11.547 1.00 93.94 112 HIS A O 1
ATOM 883 N N . LEU A 1 113 ? 13.151 3.843 -9.644 1.00 92.25 113 LEU A N 1
ATOM 884 C CA . LEU A 1 113 ? 14.259 4.550 -8.985 1.00 92.25 113 LEU A CA 1
ATOM 885 C C . LEU A 1 113 ? 15.624 3.904 -9.266 1.00 92.25 113 LEU A C 1
ATOM 887 O O . LEU A 1 113 ? 16.664 4.501 -8.970 1.00 92.25 113 LEU A O 1
ATOM 891 N N . PHE A 1 114 ? 15.626 2.683 -9.806 1.00 85.00 114 PHE A N 1
ATOM 892 C CA . PHE A 1 114 ? 16.819 1.958 -10.232 1.00 85.00 114 PHE A CA 1
ATOM 893 C C . PHE A 1 114 ? 17.141 2.250 -11.707 1.00 85.00 114 PHE A C 1
ATOM 895 O O . PHE A 1 114 ? 18.233 2.724 -12.018 1.00 85.00 114 PHE A O 1
ATOM 902 N N . PHE A 1 115 ? 16.175 2.064 -12.611 1.00 85.62 115 PHE A N 1
ATOM 903 C CA . PHE A 1 115 ? 16.297 2.353 -14.044 1.00 85.62 115 PHE A CA 1
ATOM 904 C C . PHE A 1 115 ? 15.929 3.804 -14.357 1.00 85.62 115 PHE A C 1
ATOM 906 O O . PHE A 1 115 ? 14.943 4.070 -15.040 1.00 85.62 115 PHE A O 1
ATOM 913 N N . LYS A 1 116 ? 16.742 4.748 -13.877 1.00 73.00 116 LYS A N 1
ATOM 914 C CA . LYS A 1 116 ? 16.427 6.188 -13.875 1.00 73.00 116 LYS A CA 1
ATOM 915 C C . LYS A 1 116 ? 16.012 6.816 -15.217 1.00 73.00 116 LYS A C 1
ATOM 917 O O . LYS A 1 116 ? 15.591 7.959 -15.220 1.00 73.00 116 LYS A O 1
ATOM 922 N N . GLN A 1 117 ? 16.211 6.157 -16.353 1.00 79.19 117 GLN A N 1
ATOM 923 C CA . GLN A 1 117 ? 15.864 6.730 -17.659 1.00 79.19 117 GLN A CA 1
ATOM 924 C C . GLN A 1 117 ? 14.945 5.852 -18.501 1.00 79.19 117 GLN A C 1
ATOM 926 O O . GLN A 1 117 ? 14.511 6.270 -19.570 1.00 79.19 117 GLN A O 1
ATOM 931 N N . ASN A 1 118 ? 14.664 4.640 -18.029 1.00 88.50 118 ASN A N 1
ATOM 932 C CA . ASN A 1 118 ? 14.018 3.612 -18.825 1.00 88.50 118 ASN A CA 1
ATOM 933 C C . ASN A 1 118 ? 13.015 2.801 -18.002 1.00 88.50 118 ASN A C 1
ATOM 935 O O . ASN A 1 118 ? 12.845 1.607 -18.239 1.00 88.50 118 ASN A O 1
ATOM 939 N N . CYS A 1 119 ? 12.407 3.405 -16.981 1.00 92.19 119 CYS A N 1
ATOM 940 C CA . CYS A 1 119 ? 11.326 2.773 -16.246 1.00 92.19 119 CYS A CA 1
ATOM 941 C C . CYS A 1 119 ? 10.374 3.807 -15.672 1.00 92.19 119 CYS A C 1
ATOM 943 O O . CYS A 1 119 ? 10.782 4.756 -15.013 1.00 92.19 119 CYS A O 1
ATOM 945 N N . VAL A 1 120 ? 9.088 3.549 -15.852 1.00 93.88 120 VAL A N 1
ATOM 946 C CA . VAL A 1 120 ? 8.005 4.357 -15.310 1.00 93.88 120 VAL A CA 1
ATOM 947 C C . VAL A 1 120 ? 7.321 3.601 -14.176 1.00 93.88 120 VAL A C 1
ATOM 949 O O . VAL A 1 120 ? 7.191 2.373 -14.230 1.00 93.88 120 VAL A O 1
ATOM 952 N N . GLN A 1 121 ? 6.898 4.328 -13.143 1.00 96.12 121 GLN A N 1
ATOM 953 C CA . GLN A 1 121 ? 5.960 3.813 -12.149 1.00 96.12 121 GLN A CA 1
ATOM 954 C C . GLN A 1 121 ? 4.574 4.357 -12.471 1.00 96.12 121 GLN A C 1
ATOM 956 O O . GLN A 1 121 ? 4.394 5.566 -12.585 1.00 96.12 121 GLN A O 1
ATOM 961 N N . ILE A 1 122 ? 3.588 3.477 -12.578 1.00 97.44 122 ILE A N 1
ATOM 962 C CA . ILE A 1 122 ? 2.184 3.863 -12.693 1.00 97.44 122 ILE A CA 1
ATOM 963 C C . ILE A 1 122 ? 1.509 3.472 -11.385 1.00 97.44 122 ILE A C 1
ATOM 965 O O . ILE A 1 122 ? 1.571 2.317 -10.974 1.00 97.44 122 ILE A O 1
ATOM 969 N N . VAL A 1 123 ? 0.895 4.437 -10.712 1.00 98.25 123 VAL A N 1
ATOM 970 C CA . VAL A 1 123 ? 0.175 4.234 -9.456 1.00 98.25 123 VAL A CA 1
ATOM 971 C C . VAL A 1 123 ? -1.287 4.543 -9.711 1.00 98.25 123 VAL A C 1
ATOM 973 O O . VAL A 1 123 ? -1.639 5.678 -10.033 1.00 98.25 123 VAL A O 1
ATOM 976 N N . VAL A 1 124 ? -2.133 3.533 -9.568 1.00 98.56 124 VAL A N 1
ATOM 977 C CA . VAL A 1 124 ? -3.574 3.636 -9.767 1.00 98.56 124 VAL A CA 1
ATOM 978 C C . VAL A 1 124 ? -4.256 3.625 -8.407 1.00 98.56 124 VAL A C 1
ATOM 980 O O . VAL A 1 124 ? -3.992 2.750 -7.585 1.00 98.56 124 VAL A O 1
ATOM 983 N N . ARG A 1 125 ? -5.164 4.572 -8.180 1.00 98.00 125 ARG A N 1
ATOM 984 C CA . ARG A 1 125 ? -6.050 4.581 -7.010 1.00 98.00 125 ARG A CA 1
ATOM 985 C C . ARG A 1 125 ? -7.511 4.542 -7.413 1.00 98.00 125 ARG A C 1
ATOM 987 O O . ARG A 1 125 ? -7.879 4.968 -8.505 1.00 98.00 125 ARG A O 1
ATOM 994 N N . GLU A 1 126 ? -8.368 4.078 -6.520 1.00 96.19 126 GLU A N 1
ATOM 995 C CA . GLU A 1 126 ? -9.809 4.100 -6.787 1.00 96.19 126 GLU A CA 1
ATOM 996 C C . GLU A 1 126 ? -10.441 5.476 -6.570 1.00 96.19 126 GLU A C 1
ATOM 998 O O . GLU A 1 126 ? -11.331 5.885 -7.313 1.00 96.19 126 GLU A O 1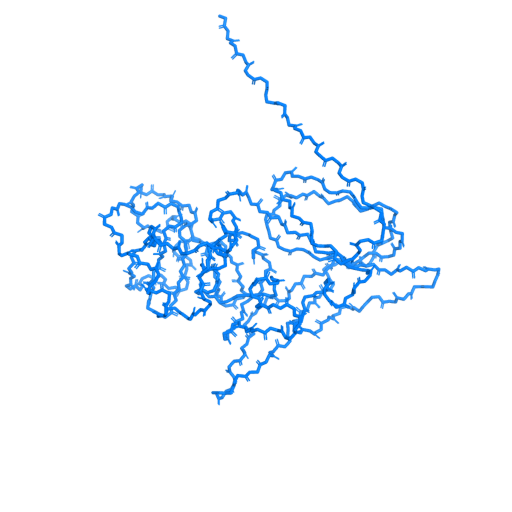
ATOM 1003 N N . ARG A 1 127 ? -10.007 6.191 -5.525 1.00 96.50 127 ARG A N 1
ATOM 1004 C CA . ARG A 1 127 ? -10.629 7.435 -5.048 1.00 96.50 127 ARG A CA 1
ATOM 1005 C C . ARG A 1 127 ? -9.585 8.402 -4.496 1.00 96.50 127 ARG A C 1
ATOM 1007 O O . ARG A 1 127 ? -8.488 7.997 -4.124 1.00 96.50 127 ARG A O 1
ATOM 1014 N N . ASP A 1 128 ? -9.962 9.673 -4.390 1.00 97.31 128 ASP A N 1
ATOM 1015 C CA . ASP A 1 128 ? -9.148 10.738 -3.783 1.00 97.31 128 ASP A CA 1
ATOM 1016 C C . ASP A 1 128 ? -9.534 10.955 -2.310 1.00 97.31 128 ASP A C 1
ATOM 1018 O O . ASP A 1 128 ? -9.777 12.075 -1.863 1.00 97.31 128 ASP A O 1
ATOM 1022 N N . ASP A 1 129 ? -9.621 9.857 -1.564 1.00 97.88 129 ASP A N 1
ATOM 1023 C CA . ASP A 1 129 ? -9.878 9.837 -0.126 1.00 97.88 129 ASP A CA 1
ATOM 1024 C C . ASP A 1 129 ? -8.844 8.953 0.585 1.00 97.88 129 ASP A C 1
ATOM 1026 O O . ASP A 1 129 ? -8.054 8.259 -0.060 1.00 97.88 129 ASP A O 1
ATOM 1030 N N . TYR A 1 130 ? -8.844 8.978 1.920 1.00 98.56 130 TYR A N 1
ATOM 1031 C CA . TYR A 1 130 ? -7.961 8.164 2.755 1.00 98.56 130 TYR A CA 1
ATOM 1032 C C . TYR A 1 130 ? -7.835 6.707 2.284 1.00 98.56 130 TYR A C 1
ATOM 1034 O O . TYR A 1 130 ? -6.719 6.229 2.094 1.00 98.56 130 TYR A O 1
ATOM 1042 N N . VAL A 1 131 ? -8.960 6.015 2.072 1.00 98.62 131 VAL A N 1
ATOM 1043 C CA . VAL A 1 131 ? -8.975 4.594 1.693 1.00 98.62 131 VAL A CA 1
ATOM 1044 C C . VAL A 1 131 ? -8.525 4.404 0.249 1.00 98.62 131 VAL A C 1
ATOM 1046 O O . VAL A 1 131 ? -7.767 3.484 -0.036 1.00 98.62 131 VAL A O 1
ATOM 1049 N N . GLY A 1 132 ? -8.919 5.300 -0.654 1.00 98.50 132 GLY A N 1
ATOM 1050 C CA . GLY A 1 132 ? -8.452 5.328 -2.032 1.00 98.50 132 GLY A CA 1
ATOM 1051 C C . GLY A 1 132 ? -6.933 5.450 -2.112 1.00 98.50 132 GLY A C 1
ATOM 1052 O O . GLY A 1 132 ? -6.310 4.723 -2.880 1.00 98.50 132 GLY A O 1
ATOM 1053 N N . TYR A 1 133 ? -6.304 6.259 -1.255 1.00 98.75 133 TYR A N 1
ATOM 1054 C CA . TYR A 1 133 ? -4.845 6.308 -1.190 1.00 98.75 133 TYR A CA 1
ATOM 1055 C C . TYR A 1 133 ? -4.221 4.996 -0.715 1.00 98.75 133 TYR A C 1
ATOM 1057 O O . TYR A 1 133 ? -3.185 4.624 -1.248 1.00 98.75 133 TYR A O 1
ATOM 1065 N N . LEU A 1 134 ? -4.837 4.254 0.210 1.00 98.81 134 LEU A N 1
ATOM 1066 C CA . LEU A 1 134 ? -4.326 2.935 0.619 1.00 98.81 134 LEU A CA 1
ATOM 1067 C C . LEU A 1 134 ? -4.245 1.958 -0.562 1.00 98.81 134 LEU A C 1
ATOM 1069 O O . LEU A 1 134 ? -3.312 1.161 -0.634 1.00 98.81 134 LEU A O 1
ATOM 1073 N N . THR A 1 135 ? -5.171 2.066 -1.522 1.00 98.81 135 THR A N 1
ATOM 1074 C CA . THR A 1 135 ? -5.177 1.209 -2.719 1.00 98.81 135 THR A CA 1
ATOM 1075 C C . THR A 1 135 ? -3.966 1.424 -3.636 1.00 98.81 135 THR A C 1
ATOM 1077 O O . THR A 1 135 ? -3.630 0.525 -4.400 1.00 98.81 135 THR A O 1
ATOM 1080 N N . GLU A 1 136 ? -3.236 2.545 -3.509 1.00 98.69 136 GLU A N 1
ATOM 1081 C CA . GLU A 1 136 ? -1.969 2.766 -4.230 1.00 98.69 136 GLU A CA 1
ATOM 1082 C C . GLU A 1 136 ? -0.909 1.703 -3.871 1.00 98.69 136 GLU A C 1
ATOM 1084 O O . GLU A 1 136 ? -0.018 1.433 -4.677 1.00 98.69 136 GLU A O 1
ATOM 1089 N N . LEU A 1 137 ? -0.996 1.090 -2.681 1.00 98.69 137 LEU A N 1
ATOM 1090 C CA . LEU A 1 137 ? -0.074 0.046 -2.220 1.00 98.69 137 LEU A CA 1
ATOM 1091 C C . LEU A 1 137 ? -0.498 -1.380 -2.592 1.00 98.69 137 LEU A C 1
ATOM 1093 O O . LEU A 1 137 ? 0.253 -2.314 -2.306 1.00 98.69 137 LEU A O 1
ATOM 1097 N N . LEU A 1 138 ? -1.633 -1.584 -3.268 1.00 98.69 138 LEU A N 1
ATOM 1098 C CA . LEU A 1 138 ? -1.935 -2.895 -3.853 1.00 98.69 138 LEU A CA 1
ATOM 1099 C C . LEU A 1 138 ? -0.824 -3.308 -4.834 1.00 98.69 138 LEU A C 1
ATOM 1101 O O . LEU A 1 138 ? -0.199 -2.464 -5.482 1.00 98.69 138 LEU A O 1
ATOM 1105 N N . HIS A 1 139 ? -0.556 -4.615 -4.897 1.00 97.88 139 HIS A N 1
ATOM 1106 C CA . HIS A 1 139 ? 0.585 -5.217 -5.610 1.00 97.88 139 HIS A CA 1
ATOM 1107 C C . HIS A 1 139 ? 1.973 -4.871 -5.038 1.00 97.88 139 HIS A C 1
ATOM 1109 O O . HIS A 1 139 ? 2.992 -5.171 -5.662 1.00 97.88 139 HIS A O 1
ATOM 1115 N N . THR A 1 140 ? 2.041 -4.284 -3.838 1.00 98.44 140 THR A N 1
ATOM 1116 C CA . THR A 1 140 ? 3.298 -4.154 -3.088 1.00 98.44 140 THR A CA 1
ATOM 1117 C C . THR A 1 140 ? 3.397 -5.238 -2.005 1.00 98.44 140 THR A C 1
ATOM 1119 O O . THR A 1 140 ? 2.374 -5.629 -1.430 1.00 98.44 140 THR A O 1
ATOM 1122 N N . PRO A 1 141 ? 4.606 -5.757 -1.726 1.00 98.38 141 PRO A N 1
ATOM 1123 C CA . PRO A 1 141 ? 4.809 -6.829 -0.764 1.00 98.38 141 PRO A CA 1
ATOM 1124 C C . PRO A 1 141 ? 4.785 -6.315 0.678 1.00 98.38 141 PRO A C 1
ATOM 1126 O O . PRO A 1 141 ? 4.842 -5.110 0.945 1.00 98.38 141 PRO A O 1
ATOM 1129 N N . PHE A 1 142 ? 4.755 -7.256 1.618 1.00 98.31 142 PHE A N 1
ATOM 1130 C CA . PHE A 1 142 ? 4.832 -6.960 3.039 1.00 98.31 142 PHE A CA 1
ATOM 1131 C C . PHE A 1 142 ? 6.296 -6.749 3.437 1.00 98.31 142 PHE A C 1
ATOM 1133 O O . PHE A 1 142 ? 7.156 -7.574 3.126 1.00 98.31 142 PHE A O 1
ATOM 1140 N N . ILE A 1 143 ? 6.602 -5.651 4.130 1.00 97.81 143 ILE A N 1
ATOM 1141 C CA . ILE A 1 143 ? 7.959 -5.354 4.620 1.00 97.81 143 ILE A CA 1
ATOM 1142 C C . ILE A 1 143 ? 7.883 -5.069 6.113 1.00 97.81 143 ILE A C 1
ATOM 1144 O O . ILE A 1 143 ? 7.110 -4.204 6.500 1.00 97.81 143 ILE A O 1
ATOM 1148 N N . LEU A 1 144 ? 8.692 -5.737 6.941 1.00 96.00 144 LEU A N 1
ATOM 1149 C CA . LEU A 1 144 ? 8.620 -5.614 8.401 1.00 96.00 144 LEU A CA 1
ATOM 1150 C C . LEU A 1 144 ? 9.982 -5.356 9.068 1.00 96.00 144 LEU A C 1
ATOM 1152 O O . LEU A 1 144 ? 10.871 -6.205 8.987 1.00 96.00 144 LEU A O 1
ATOM 1156 N N . PRO A 1 145 ? 10.134 -4.250 9.817 1.00 95.50 145 PRO A N 1
ATOM 1157 C CA . PRO A 1 145 ? 9.435 -2.982 9.603 1.00 95.50 145 PRO A CA 1
ATOM 1158 C C . PRO A 1 145 ? 9.941 -2.325 8.307 1.00 95.50 145 PRO A C 1
ATOM 1160 O O . PRO A 1 145 ? 11.129 -2.450 7.996 1.00 95.50 145 PRO A O 1
ATOM 1163 N N . PRO A 1 146 ? 9.118 -1.594 7.544 1.00 96.62 146 PRO A N 1
ATOM 1164 C CA . PRO A 1 146 ? 9.626 -0.780 6.447 1.00 96.62 146 PRO A CA 1
ATOM 1165 C C . PRO A 1 146 ? 10.572 0.298 6.996 1.00 96.62 146 PRO A C 1
ATOM 1167 O O . PRO A 1 146 ? 10.486 0.708 8.151 1.00 96.62 146 PRO A O 1
ATOM 1170 N N . MET A 1 147 ? 11.536 0.725 6.184 1.00 96.44 147 MET A N 1
ATOM 1171 C CA . MET A 1 147 ? 12.596 1.632 6.631 1.00 96.44 147 MET A CA 1
ATOM 1172 C C . MET A 1 147 ? 12.835 2.790 5.660 1.00 96.44 147 MET A C 1
ATOM 1174 O O . MET A 1 147 ? 12.414 2.784 4.500 1.00 96.44 147 MET A O 1
ATOM 1178 N N . GLN A 1 148 ? 13.584 3.789 6.129 1.00 96.56 148 GLN A N 1
ATOM 1179 C CA . GLN A 1 148 ? 14.105 4.869 5.299 1.00 96.56 148 GLN A CA 1
ATOM 1180 C C . GLN A 1 148 ? 15.198 4.351 4.348 1.00 96.56 148 GLN A C 1
ATOM 1182 O O . GLN A 1 148 ? 16.259 3.901 4.780 1.00 96.56 148 GLN A O 1
ATOM 1187 N N . VAL A 1 149 ? 14.976 4.488 3.041 1.00 95.62 149 VAL A N 1
ATOM 1188 C CA . VAL A 1 149 ? 15.963 4.187 2.000 1.00 95.62 149 VAL A CA 1
ATOM 1189 C C . VAL A 1 149 ? 16.813 5.433 1.710 1.00 95.62 149 VAL A C 1
ATOM 1191 O O . VAL A 1 149 ? 16.253 6.505 1.425 1.00 95.62 149 VAL A O 1
ATOM 1194 N N . PRO A 1 150 ? 18.159 5.325 1.722 1.00 93.31 150 PRO A N 1
ATOM 1195 C CA . PRO A 1 150 ? 19.049 6.445 1.431 1.00 93.31 150 PRO A CA 1
ATOM 1196 C C . PRO A 1 150 ? 18.743 7.118 0.088 1.00 93.31 150 PRO A C 1
ATOM 1198 O O . PRO A 1 150 ? 18.718 6.475 -0.971 1.00 93.31 150 PRO A O 1
ATOM 1201 N N . HIS A 1 151 ? 18.536 8.437 0.145 1.00 90.56 151 HIS A N 1
ATOM 1202 C CA . HIS A 1 151 ? 18.246 9.299 -1.007 1.00 90.56 151 HIS A CA 1
ATOM 1203 C C . HIS A 1 151 ? 17.001 8.900 -1.824 1.00 90.56 151 HIS A C 1
ATOM 1205 O O . HIS A 1 151 ? 16.937 9.217 -3.009 1.00 90.56 151 HIS A O 1
ATOM 1211 N N . ALA A 1 152 ? 16.042 8.173 -1.235 1.00 92.75 152 ALA A N 1
ATOM 1212 C CA . ALA A 1 152 ? 14.811 7.770 -1.925 1.00 92.75 152 ALA A CA 1
ATOM 1213 C C . ALA A 1 152 ? 13.535 8.052 -1.117 1.00 92.75 152 ALA A C 1
ATOM 1215 O O . ALA A 1 152 ? 12.577 8.559 -1.687 1.00 92.75 152 ALA A O 1
ATOM 1216 N N . GLY A 1 153 ? 13.514 7.772 0.190 1.00 94.81 153 GLY A N 1
ATOM 1217 C CA . GLY A 1 153 ? 12.307 7.938 1.014 1.00 94.81 153 GLY A CA 1
ATOM 1218 C C . GLY A 1 153 ? 12.018 6.720 1.888 1.00 94.81 153 GLY A C 1
ATOM 1219 O O . GLY A 1 153 ? 12.785 5.759 1.882 1.00 94.81 153 GLY A O 1
ATOM 1220 N N . HIS A 1 154 ? 10.912 6.756 2.632 1.00 97.75 154 HIS A N 1
ATOM 1221 C CA . HIS A 1 154 ? 10.415 5.578 3.345 1.00 97.75 154 HIS A CA 1
ATOM 1222 C C . HIS A 1 154 ? 9.955 4.504 2.356 1.00 97.75 154 HIS A C 1
ATOM 1224 O O . HIS A 1 154 ? 9.375 4.852 1.327 1.00 97.75 154 HIS A O 1
ATOM 1230 N N . GLN A 1 155 ? 10.154 3.218 2.662 1.00 98.00 155 GLN A N 1
ATOM 1231 C CA . GLN A 1 155 ? 9.744 2.118 1.773 1.00 98.00 155 GLN A CA 1
ATOM 1232 C C . GLN A 1 155 ? 8.245 2.148 1.424 1.00 98.00 155 GLN A C 1
ATOM 1234 O O . GLN A 1 155 ? 7.899 1.916 0.264 1.00 98.00 155 GLN A O 1
ATOM 1239 N N . ALA A 1 156 ? 7.380 2.539 2.363 1.00 98.06 156 ALA A N 1
ATOM 1240 C CA . ALA A 1 156 ? 5.958 2.751 2.096 1.00 98.06 156 ALA A CA 1
ATOM 1241 C C . ALA A 1 156 ? 5.709 3.959 1.165 1.00 98.06 156 ALA A C 1
ATOM 1243 O O . ALA A 1 156 ? 5.006 3.838 0.164 1.00 98.06 156 ALA A O 1
ATOM 1244 N N . ASP A 1 157 ? 6.353 5.108 1.415 1.00 97.88 157 ASP A N 1
ATOM 1245 C CA . ASP A 1 157 ? 6.193 6.321 0.589 1.00 97.88 157 ASP A CA 1
ATOM 1246 C C . ASP A 1 157 ? 6.633 6.093 -0.871 1.00 97.88 157 ASP A C 1
ATOM 1248 O O . ASP A 1 157 ? 5.982 6.571 -1.802 1.00 97.88 157 ASP A O 1
ATOM 1252 N N . ILE A 1 158 ? 7.705 5.329 -1.100 1.00 97.06 158 ILE A N 1
ATOM 1253 C CA . ILE A 1 158 ? 8.184 4.992 -2.455 1.00 97.06 158 ILE A CA 1
ATOM 1254 C C . ILE A 1 158 ? 7.450 3.787 -3.076 1.00 97.06 158 ILE A C 1
ATOM 1256 O O . ILE A 1 158 ? 7.796 3.370 -4.182 1.00 97.06 158 ILE A O 1
ATOM 1260 N N . ARG A 1 159 ? 6.436 3.237 -2.388 1.00 97.81 159 ARG A N 1
ATOM 1261 C CA . ARG A 1 159 ? 5.676 2.029 -2.765 1.00 97.81 159 ARG A CA 1
ATOM 1262 C C . ARG A 1 159 ? 6.554 0.798 -3.021 1.00 97.81 159 ARG A C 1
ATOM 1264 O O . ARG A 1 159 ? 6.277 0.009 -3.914 1.00 97.81 159 ARG A O 1
ATOM 1271 N N . ALA A 1 160 ? 7.632 0.639 -2.256 1.00 97.62 160 ALA A N 1
ATOM 1272 C CA . ALA A 1 160 ? 8.405 -0.604 -2.254 1.00 97.62 160 ALA A CA 1
ATOM 1273 C C . ALA A 1 160 ? 7.693 -1.720 -1.470 1.00 97.62 160 ALA A C 1
ATOM 1275 O O . ALA A 1 160 ? 7.945 -2.890 -1.731 1.00 97.62 160 ALA A O 1
ATOM 1276 N N . GLY A 1 161 ? 6.841 -1.346 -0.512 1.00 98.12 161 GLY A N 1
ATOM 1277 C CA . GLY A 1 161 ? 6.081 -2.233 0.367 1.00 98.12 161 GLY A CA 1
ATOM 1278 C C . GLY A 1 161 ? 5.846 -1.584 1.732 1.00 98.12 161 GLY A C 1
ATOM 1279 O O . GLY A 1 161 ? 6.440 -0.546 2.039 1.00 98.12 161 GLY A O 1
ATOM 1280 N N . ALA A 1 162 ? 4.971 -2.175 2.540 1.00 98.38 162 ALA A N 1
ATOM 1281 C CA . ALA A 1 162 ? 4.589 -1.651 3.852 1.00 98.38 162 ALA A CA 1
ATOM 1282 C C . ALA A 1 162 ? 4.253 -2.784 4.832 1.00 98.38 162 ALA A C 1
ATOM 1284 O O . ALA A 1 162 ? 3.888 -3.879 4.402 1.00 98.38 162 ALA A O 1
ATOM 1285 N N . ASP A 1 163 ? 4.316 -2.511 6.136 1.00 98.12 163 ASP A N 1
ATOM 1286 C CA . ASP A 1 163 ? 3.645 -3.341 7.139 1.00 98.12 163 ASP A CA 1
ATOM 1287 C C . ASP A 1 163 ? 2.200 -2.864 7.373 1.00 98.12 163 ASP A C 1
ATOM 1289 O O . ASP A 1 163 ? 1.720 -1.910 6.753 1.00 98.12 163 ASP A O 1
ATOM 1293 N N . CYS A 1 164 ? 1.495 -3.538 8.280 1.00 98.25 164 CYS A N 1
ATOM 1294 C CA . CYS A 1 164 ? 0.104 -3.249 8.611 1.00 98.25 164 CYS A CA 1
ATOM 1295 C C . CYS A 1 164 ? -0.139 -1.818 9.142 1.00 98.25 164 CYS A C 1
ATOM 1297 O O . CYS A 1 164 ? -1.073 -1.142 8.708 1.00 98.25 164 CYS A O 1
ATOM 1299 N N . ALA A 1 165 ? 0.700 -1.318 10.054 1.00 98.62 165 ALA A N 1
ATOM 1300 C CA . ALA A 1 165 ? 0.530 0.014 10.632 1.00 98.62 165 ALA A CA 1
ATOM 1301 C C . ALA A 1 165 ? 0.958 1.098 9.644 1.00 98.62 165 ALA A C 1
ATOM 1303 O O . ALA A 1 165 ? 0.312 2.143 9.525 1.00 98.62 165 ALA A O 1
ATOM 1304 N N . GLU A 1 166 ? 2.031 0.838 8.908 1.00 98.50 166 GLU A N 1
ATOM 1305 C CA . GLU A 1 166 ? 2.562 1.760 7.925 1.00 98.50 166 GLU A CA 1
ATOM 1306 C C . GLU A 1 166 ? 1.678 1.898 6.692 1.00 98.50 166 GLU A C 1
ATOM 1308 O O . GLU A 1 166 ? 1.593 3.001 6.160 1.00 98.50 166 GLU A O 1
ATOM 1313 N N . LEU A 1 167 ? 0.945 0.854 6.293 1.00 98.81 167 LEU A N 1
ATOM 1314 C CA . LEU A 1 167 ? -0.139 0.975 5.318 1.00 98.81 167 LEU A CA 1
ATOM 1315 C C . LEU A 1 167 ? -1.158 2.023 5.788 1.00 98.81 167 LEU A C 1
ATOM 1317 O O . LEU A 1 167 ? -1.430 2.990 5.077 1.00 98.81 167 LEU A O 1
ATOM 1321 N N . ALA A 1 168 ? -1.679 1.889 7.011 1.00 98.81 168 ALA A N 1
ATOM 1322 C CA . ALA A 1 168 ? -2.662 2.832 7.540 1.00 98.81 168 ALA A CA 1
ATOM 1323 C C . ALA A 1 168 ? -2.105 4.269 7.608 1.00 98.81 168 ALA A C 1
ATOM 1325 O O . ALA A 1 168 ? -2.807 5.219 7.251 1.00 98.81 168 ALA A O 1
ATOM 1326 N N . ILE A 1 169 ? -0.845 4.436 8.027 1.00 98.81 169 ILE A N 1
ATOM 1327 C CA . ILE A 1 169 ? -0.152 5.734 8.101 1.00 98.81 169 ILE A CA 1
ATOM 1328 C C . ILE A 1 169 ? 0.075 6.333 6.708 1.00 98.81 169 ILE A C 1
ATOM 1330 O O . ILE A 1 169 ? -0.119 7.539 6.523 1.00 98.81 169 ILE A O 1
ATOM 1334 N N . TYR A 1 170 ? 0.445 5.510 5.726 1.00 98.75 170 TYR A N 1
ATOM 1335 C CA . TYR A 1 170 ? 0.692 5.923 4.350 1.00 98.75 170 TYR A CA 1
ATOM 1336 C C . TYR A 1 170 ? -0.506 6.672 3.762 1.00 98.75 170 TYR A C 1
ATOM 1338 O O . TYR A 1 170 ? -0.333 7.771 3.233 1.00 98.75 170 TYR A O 1
ATOM 1346 N N . GLY A 1 171 ? -1.731 6.162 3.942 1.00 98.38 171 GLY A N 1
ATOM 1347 C CA . GLY A 1 171 ? -2.938 6.842 3.457 1.00 98.38 171 GLY A CA 1
ATOM 1348 C C . GLY A 1 171 ? -3.085 8.261 4.019 1.00 98.38 171 GLY A C 1
ATOM 1349 O O . GLY A 1 171 ? -3.376 9.198 3.277 1.00 98.38 171 GLY A O 1
ATOM 1350 N N . LYS A 1 172 ? -2.791 8.472 5.311 1.00 98.19 172 LYS A N 1
ATOM 1351 C CA . LYS A 1 172 ? -2.830 9.816 5.919 1.00 98.19 172 LYS A CA 1
ATOM 1352 C C . LYS A 1 172 ? -1.715 10.722 5.437 1.00 98.19 172 LYS A C 1
ATOM 1354 O O . LYS A 1 172 ? -1.939 11.912 5.220 1.00 98.19 172 LYS A O 1
ATOM 1359 N N . ARG A 1 173 ? -0.522 10.181 5.222 1.00 98.38 173 ARG A N 1
ATOM 1360 C CA . ARG A 1 173 ? 0.571 10.945 4.615 1.00 98.38 173 ARG A CA 1
ATOM 1361 C C . ARG A 1 173 ? 0.226 11.357 3.186 1.00 98.38 173 ARG A C 1
ATOM 1363 O O . ARG A 1 173 ? 0.485 12.498 2.811 1.00 98.38 173 ARG A O 1
ATOM 1370 N N . ARG A 1 174 ? -0.438 10.488 2.418 1.00 97.38 174 ARG A N 1
ATOM 1371 C CA . ARG A 1 174 ? -0.935 10.797 1.068 1.00 97.38 174 ARG A CA 1
ATOM 1372 C C . ARG A 1 174 ? -2.026 11.868 1.050 1.00 97.38 174 ARG A C 1
ATOM 1374 O O . ARG A 1 174 ? -2.033 12.662 0.115 1.00 97.38 174 ARG A O 1
ATOM 1381 N N . GLU A 1 175 ? -2.844 11.967 2.097 1.00 96.44 175 GLU A N 1
ATOM 1382 C CA . GLU A 1 175 ? -3.769 13.094 2.331 1.00 96.44 175 GLU A CA 1
ATOM 1383 C C . GLU A 1 175 ? -3.071 14.399 2.768 1.00 96.44 175 GLU A C 1
ATOM 1385 O O . GLU A 1 175 ? -3.730 15.421 2.966 1.00 96.44 175 GLU A O 1
ATOM 1390 N N . GLY A 1 176 ? -1.744 14.394 2.923 1.00 97.25 176 GLY A N 1
ATOM 1391 C CA . GLY A 1 176 ? -0.975 15.574 3.300 1.00 97.25 176 GLY A CA 1
ATOM 1392 C C . GLY A 1 176 ? -0.784 15.747 4.808 1.00 97.25 176 GLY A C 1
ATOM 1393 O O . GLY A 1 176 ? -0.530 16.865 5.244 1.00 97.25 176 GLY A O 1
ATOM 1394 N N . PHE A 1 177 ? -0.913 14.699 5.629 1.00 97.69 177 PHE A N 1
ATOM 1395 C CA . PHE A 1 177 ? -0.671 14.782 7.077 1.00 97.69 177 PHE A CA 1
ATOM 1396 C C . PHE A 1 177 ? 0.742 14.324 7.483 1.00 97.69 177 PHE A C 1
ATOM 1398 O O . PHE A 1 177 ? 1.289 13.354 6.960 1.00 97.69 177 PHE A O 1
ATOM 1405 N N . LYS A 1 178 ? 1.329 14.985 8.489 1.00 95.69 178 LYS A N 1
ATOM 1406 C CA . LYS A 1 178 ? 2.624 14.647 9.109 1.00 95.69 178 LYS A CA 1
ATOM 1407 C C . LYS A 1 178 ? 2.448 13.577 10.190 1.00 95.69 178 LYS A C 1
ATOM 1409 O O . LYS A 1 178 ? 2.625 13.845 11.377 1.00 95.69 178 LYS A O 1
ATOM 1414 N N . VAL A 1 179 ? 2.112 12.355 9.783 1.00 97.69 179 VAL A N 1
ATOM 1415 C CA . VAL A 1 179 ? 2.119 11.190 10.684 1.00 97.69 179 VAL A CA 1
ATOM 1416 C C . VAL A 1 179 ? 3.468 10.468 10.548 1.00 97.69 179 VAL A C 1
ATOM 1418 O O . VAL A 1 179 ? 3.826 10.075 9.432 1.00 97.69 179 VAL A O 1
ATOM 1421 N N . PRO A 1 180 ? 4.259 10.333 11.631 1.00 97.31 180 PRO A N 1
ATOM 1422 C CA . PRO A 1 180 ? 5.476 9.528 11.623 1.00 97.31 180 PRO A CA 1
ATOM 1423 C C . PRO A 1 180 ? 5.160 8.047 11.423 1.00 97.31 180 PRO A C 1
ATOM 1425 O O . PRO A 1 180 ? 4.227 7.527 12.038 1.00 97.31 180 PRO A O 1
ATOM 1428 N N . TYR A 1 181 ? 5.971 7.369 10.612 1.00 97.94 181 TYR A N 1
ATOM 1429 C CA . TYR A 1 181 ? 5.936 5.914 10.532 1.00 97.94 181 TYR A CA 1
ATOM 1430 C C . TYR A 1 181 ? 6.295 5.307 11.888 1.00 97.94 181 TYR A C 1
ATOM 1432 O O . TYR A 1 181 ? 7.231 5.741 12.566 1.00 97.94 181 TYR A O 1
ATOM 1440 N N . CYS A 1 182 ? 5.469 4.365 12.325 1.00 96.94 182 CYS A N 1
ATOM 1441 C CA . CYS A 1 182 ? 5.609 3.668 13.589 1.00 96.94 182 CYS A CA 1
ATOM 1442 C C . CYS A 1 182 ? 4.838 2.348 13.529 1.00 96.94 182 CYS A C 1
ATOM 1444 O O . CYS A 1 182 ? 3.894 2.208 12.755 1.00 96.94 182 CYS A O 1
ATOM 1446 N N . GLY A 1 183 ? 5.223 1.394 14.376 1.00 96.69 183 GLY A N 1
ATOM 1447 C CA . GLY A 1 183 ? 4.559 0.095 14.420 1.00 96.69 183 GLY A CA 1
ATOM 1448 C C . GLY A 1 183 ? 3.136 0.141 15.005 1.00 96.69 183 GLY A C 1
ATOM 1449 O O . GLY A 1 183 ? 2.696 1.174 15.530 1.00 96.69 183 GLY A O 1
ATOM 1450 N N . PRO A 1 184 ? 2.441 -1.011 15.026 1.00 97.56 184 PRO A N 1
ATOM 1451 C CA . PRO A 1 184 ? 1.041 -1.139 15.442 1.00 97.56 184 PRO A CA 1
ATOM 1452 C C . PRO A 1 184 ? 0.715 -0.502 16.788 1.00 97.56 184 PRO A C 1
ATOM 1454 O O . PRO A 1 184 ? -0.302 0.163 16.930 1.00 97.56 184 PRO A O 1
ATOM 1457 N N . MET A 1 185 ? 1.570 -0.631 17.800 1.00 97.81 185 MET A N 1
ATOM 1458 C CA . MET A 1 185 ? 1.303 -0.000 19.100 1.00 97.81 185 MET A CA 1
ATOM 1459 C C . MET A 1 185 ? 1.529 1.518 19.089 1.00 97.81 185 MET A C 1
ATOM 1461 O O . MET A 1 185 ? 0.865 2.246 19.827 1.00 97.81 185 MET A O 1
ATOM 1465 N N . GLY A 1 186 ? 2.442 2.007 18.246 1.00 97.94 186 GLY A N 1
ATOM 1466 C CA . GLY A 1 186 ? 2.770 3.427 18.127 1.00 97.94 186 GLY A CA 1
ATOM 1467 C C . GLY A 1 186 ? 1.649 4.246 17.491 1.00 97.94 186 GLY A C 1
ATOM 1468 O O . GLY A 1 186 ? 1.385 5.362 17.948 1.00 97.94 186 GLY A O 1
ATOM 1469 N N . ILE A 1 187 ? 0.943 3.672 16.509 1.00 98.44 187 ILE A N 1
ATOM 1470 C CA . ILE A 1 187 ? -0.107 4.373 15.753 1.00 98.44 187 ILE A CA 1
ATOM 1471 C C . ILE A 1 187 ? -1.244 4.876 16.655 1.00 98.44 187 ILE A C 1
ATOM 1473 O O . ILE A 1 187 ? -1.808 5.934 16.391 1.00 98.44 187 ILE A O 1
ATOM 1477 N N . LYS A 1 188 ? -1.516 4.201 17.786 1.00 98.00 188 LYS A N 1
ATOM 1478 C CA . LYS A 1 188 ? -2.554 4.588 18.761 1.00 98.00 188 LYS A CA 1
ATOM 1479 C C . LYS A 1 188 ? -2.402 6.019 19.278 1.00 98.00 188 LYS A C 1
ATOM 1481 O O . LYS A 1 188 ? -3.390 6.645 19.643 1.00 98.00 188 LYS A O 1
ATOM 1486 N N . LYS A 1 189 ? -1.189 6.583 19.267 1.00 98.06 189 LYS A N 1
ATOM 1487 C CA . LYS A 1 189 ? -0.950 7.989 19.640 1.00 98.06 189 LYS A CA 1
ATOM 1488 C C . LYS A 1 189 ? -1.677 8.980 18.720 1.00 98.06 189 LYS A C 1
ATOM 1490 O O . LYS A 1 189 ? -1.972 10.096 19.152 1.00 98.06 189 LYS A O 1
ATOM 1495 N N . TYR A 1 190 ? -1.990 8.573 17.492 1.00 98.50 190 TYR A N 1
ATOM 1496 C CA . TYR A 1 190 ? -2.614 9.380 16.437 1.00 98.50 190 TYR A CA 1
ATOM 1497 C C . TYR A 1 190 ? -4.092 9.047 16.210 1.00 98.50 190 TYR A C 1
ATOM 1499 O O . TYR A 1 190 ? -4.726 9.621 15.322 1.00 98.50 190 TYR A O 1
ATOM 1507 N N . LEU A 1 191 ? -4.637 8.144 17.022 1.00 98.50 191 LEU A N 1
ATOM 1508 C CA . LEU A 1 191 ? -5.991 7.635 16.907 1.00 98.50 191 LEU A CA 1
ATOM 1509 C C . LEU A 1 191 ? -6.817 8.000 18.144 1.00 98.50 191 LEU A C 1
ATOM 1511 O O . LEU A 1 191 ? -6.284 8.070 19.252 1.00 98.50 191 LEU A O 1
ATOM 1515 N N . ASP A 1 192 ? -8.113 8.202 17.941 1.00 98.38 192 ASP A N 1
ATOM 1516 C CA . ASP A 1 192 ? -9.127 8.277 18.990 1.00 98.38 192 ASP A CA 1
ATOM 1517 C C . ASP A 1 192 ? -9.976 7.003 18.937 1.00 98.38 192 ASP A C 1
ATOM 1519 O O . ASP A 1 192 ? -10.304 6.523 17.847 1.00 98.38 192 ASP A O 1
ATOM 1523 N N . THR A 1 193 ? -10.334 6.446 20.098 1.00 98.25 193 THR A N 1
ATOM 1524 C CA . THR A 1 193 ? -11.293 5.333 20.162 1.00 98.25 193 THR A CA 1
ATOM 1525 C C . THR A 1 193 ? -12.599 5.760 19.504 1.00 98.25 193 THR A C 1
ATOM 1527 O O . THR A 1 193 ? -13.113 6.845 19.786 1.00 98.25 193 THR A O 1
ATOM 1530 N N . LEU A 1 194 ? -13.133 4.915 18.628 1.00 97.75 194 LEU A N 1
ATOM 1531 C CA . LEU A 1 194 ? -14.383 5.194 17.943 1.00 97.75 194 LEU A CA 1
ATOM 1532 C C . LEU A 1 194 ? -15.558 5.080 18.927 1.00 97.75 194 LEU A C 1
ATOM 1534 O O . LEU A 1 194 ? -15.690 4.079 19.625 1.00 97.75 194 LEU A O 1
ATOM 1538 N N . SER A 1 195 ? -16.402 6.112 18.989 1.00 93.75 195 SER A N 1
ATOM 1539 C CA . SER A 1 195 ? -17.591 6.148 19.857 1.00 93.75 195 SER A CA 1
ATOM 1540 C C . SER A 1 195 ? -18.912 5.904 19.117 1.00 93.75 195 SER A C 1
ATOM 1542 O O . SER A 1 195 ? -19.963 5.900 19.749 1.00 93.75 195 SER A O 1
ATOM 1544 N N . GLY A 1 196 ? -18.874 5.778 17.790 1.00 95.31 196 GLY A N 1
ATOM 1545 C CA . GLY A 1 196 ? -20.034 5.551 16.925 1.00 95.31 196 GLY A CA 1
ATOM 1546 C C . GLY A 1 196 ? -19.868 4.297 16.061 1.00 95.31 196 GLY A C 1
ATOM 1547 O O . GLY A 1 196 ? -18.914 3.546 16.275 1.00 95.31 196 GLY A O 1
ATOM 1548 N N . PRO A 1 197 ? -20.775 4.070 15.093 1.00 97.62 197 PRO A N 1
ATOM 1549 C CA . PRO A 1 197 ? -20.639 2.954 14.166 1.00 97.62 197 PRO A CA 1
ATOM 1550 C C . PRO A 1 197 ? -19.355 3.100 13.327 1.00 97.62 197 PRO A C 1
ATOM 1552 O O . PRO A 1 197 ? -18.976 4.231 12.998 1.00 97.62 197 PRO A O 1
ATOM 1555 N N . PRO A 1 198 ? -18.668 1.992 12.989 1.00 97.88 198 PRO A N 1
ATOM 1556 C CA . PRO A 1 198 ? -17.590 1.996 12.016 1.00 97.88 198 PRO A CA 1
ATOM 1557 C C . PRO A 1 198 ? -18.076 2.542 10.674 1.00 97.88 198 PRO A C 1
ATOM 1559 O O . PRO A 1 198 ? -19.181 2.276 10.215 1.00 97.88 198 PRO A O 1
ATOM 1562 N N . GLU A 1 199 ? -17.204 3.305 10.036 1.00 97.62 199 GLU A N 1
ATOM 1563 C CA . GLU A 1 199 ? -17.356 3.767 8.661 1.00 97.62 199 GLU A CA 1
ATOM 1564 C C . GLU A 1 199 ? -16.096 3.446 7.855 1.00 97.62 199 GLU A C 1
ATOM 1566 O O . GLU A 1 199 ? -15.031 3.167 8.418 1.00 97.62 199 GLU A O 1
ATOM 1571 N N . ARG A 1 200 ? -16.181 3.518 6.525 1.00 98.31 200 ARG A N 1
ATOM 1572 C CA . ARG A 1 200 ? -15.016 3.373 5.644 1.00 98.31 200 ARG A CA 1
ATOM 1573 C C . ARG A 1 200 ? -13.852 4.248 6.132 1.00 98.31 200 ARG A C 1
ATOM 1575 O O . ARG A 1 200 ? -13.997 5.453 6.312 1.00 98.31 200 ARG A O 1
ATOM 1582 N N . GLY A 1 201 ? -12.676 3.646 6.283 1.00 98.62 201 GLY A N 1
ATOM 1583 C CA . GLY A 1 201 ? -11.487 4.303 6.825 1.00 98.62 201 GLY A CA 1
ATOM 1584 C C . GLY A 1 201 ? -11.317 4.155 8.338 1.00 98.62 201 GLY A C 1
ATOM 1585 O O . GLY A 1 201 ? -10.294 4.596 8.866 1.00 98.62 201 GLY A O 1
ATOM 1586 N N . THR A 1 202 ? -12.267 3.520 9.031 1.00 98.81 202 THR A N 1
ATOM 1587 C CA . THR A 1 202 ? -12.106 3.113 10.434 1.00 98.81 202 THR A CA 1
ATOM 1588 C C . THR A 1 202 ? -10.903 2.192 10.562 1.00 98.81 202 THR A C 1
ATOM 1590 O O . THR A 1 202 ? -10.749 1.235 9.806 1.00 98.81 202 THR A O 1
ATOM 1593 N N . VAL A 1 203 ? -10.043 2.480 11.532 1.00 98.81 203 VAL A N 1
ATOM 1594 C CA . VAL A 1 203 ? -8.870 1.666 11.837 1.00 98.81 203 VAL A CA 1
ATOM 1595 C C . VAL A 1 203 ? -9.279 0.570 12.821 1.00 98.81 203 VAL A C 1
ATOM 1597 O O . VAL A 1 203 ? -9.775 0.863 13.911 1.00 98.81 203 VAL A O 1
ATOM 1600 N N . ILE A 1 204 ? -9.044 -0.685 12.448 1.00 98.75 204 ILE A N 1
ATOM 1601 C CA . ILE A 1 204 ? -9.304 -1.874 13.263 1.00 98.75 204 ILE A CA 1
ATOM 1602 C C . ILE A 1 204 ? -7.969 -2.363 13.826 1.00 98.75 204 ILE A C 1
ATOM 1604 O O . ILE A 1 204 ? -7.036 -2.662 13.083 1.00 98.75 204 ILE A O 1
ATOM 1608 N N . HIS A 1 205 ? -7.847 -2.399 15.152 1.00 98.62 205 HIS A N 1
ATOM 1609 C CA . HIS A 1 205 ? -6.580 -2.662 15.839 1.00 98.62 205 HIS A CA 1
ATOM 1610 C C . HIS A 1 205 ? -6.645 -3.941 16.669 1.00 98.62 205 HIS A C 1
ATOM 1612 O O . HIS A 1 205 ? -7.379 -4.002 17.657 1.00 98.62 205 HIS A O 1
ATOM 1618 N N . PHE A 1 206 ? -5.817 -4.926 16.327 1.00 98.31 206 PHE A N 1
ATOM 1619 C CA . PHE A 1 206 ? -5.758 -6.245 16.973 1.00 98.31 206 PHE A CA 1
ATOM 1620 C C . PHE A 1 206 ? -4.587 -6.367 17.965 1.00 98.31 206 PHE A C 1
ATOM 1622 O O . PHE A 1 206 ? -4.105 -7.459 18.271 1.00 98.31 206 PHE A O 1
ATOM 1629 N N . GLY A 1 207 ? -4.054 -5.242 18.449 1.00 96.62 207 GLY A N 1
ATOM 1630 C CA . GLY A 1 207 ? -2.858 -5.198 19.294 1.00 96.62 207 GLY A CA 1
ATOM 1631 C C . GLY A 1 207 ? -1.568 -5.232 18.472 1.00 96.62 207 GLY A C 1
ATOM 1632 O O . GLY A 1 207 ? -0.873 -4.224 18.363 1.00 96.62 207 GLY A O 1
ATOM 1633 N N . GLY A 1 208 ? -1.251 -6.390 17.893 1.00 95.75 208 GLY A N 1
ATOM 1634 C CA . GLY A 1 208 ? -0.038 -6.599 17.090 1.00 95.75 208 GLY A CA 1
ATOM 1635 C C . GLY A 1 208 ? -0.199 -6.320 15.594 1.00 95.75 208 GLY A C 1
ATOM 1636 O O . GLY A 1 208 ? 0.785 -6.390 14.870 1.00 95.75 208 GLY A O 1
ATOM 1637 N N . GLN A 1 209 ? -1.415 -6.022 15.136 1.00 97.75 209 GLN A N 1
ATOM 1638 C CA . GLN A 1 209 ? -1.741 -5.808 13.728 1.00 97.75 209 GLN A CA 1
ATOM 1639 C C . GLN A 1 209 ? -2.812 -4.718 13.589 1.00 97.75 209 GLN A C 1
ATOM 1641 O O . GLN A 1 209 ? -3.564 -4.445 14.535 1.00 97.75 209 GLN A O 1
ATOM 1646 N N . VAL A 1 210 ? -2.816 -4.059 12.430 1.00 98.56 210 VAL A N 1
ATOM 1647 C CA . VAL A 1 210 ? -3.759 -3.002 12.064 1.00 98.56 210 VAL A CA 1
ATOM 1648 C C . VAL A 1 210 ? -4.333 -3.260 10.672 1.00 98.56 210 VAL A C 1
ATOM 1650 O O . VAL A 1 210 ? -3.576 -3.369 9.712 1.00 98.56 210 VAL A O 1
ATOM 1653 N N . SER A 1 211 ? -5.657 -3.252 10.554 1.00 98.69 211 SER A N 1
ATOM 1654 C CA . SER A 1 211 ? -6.363 -3.205 9.268 1.00 98.69 211 SER A CA 1
ATOM 1655 C C . SER A 1 211 ? -7.202 -1.931 9.182 1.00 98.69 211 SER A C 1
ATOM 1657 O O . SER A 1 211 ? -7.459 -1.264 10.190 1.00 98.69 211 SER A O 1
ATOM 1659 N N . VAL A 1 212 ? -7.636 -1.566 7.979 1.00 98.88 212 VAL A N 1
ATOM 1660 C CA . VAL A 1 212 ? -8.552 -0.439 7.764 1.00 98.88 212 VAL A CA 1
ATOM 1661 C C . VAL A 1 212 ? -9.824 -0.957 7.108 1.00 98.88 212 VAL A C 1
ATOM 1663 O O . VAL A 1 212 ? -9.749 -1.688 6.124 1.00 98.88 212 VAL A O 1
ATOM 1666 N N . LEU A 1 213 ? -10.988 -0.563 7.629 1.00 98.81 213 LEU A N 1
ATOM 1667 C CA . LEU A 1 213 ? -12.277 -0.881 7.022 1.00 98.81 213 LEU A CA 1
ATOM 1668 C C . LEU A 1 213 ? -12.345 -0.251 5.627 1.00 98.81 213 LEU A C 1
ATOM 1670 O O . LEU A 1 213 ? -12.379 0.973 5.474 1.00 98.81 213 LEU A O 1
ATOM 1674 N N . TYR A 1 214 ? -12.338 -1.096 4.607 1.00 98.81 214 TYR A N 1
ATOM 1675 C CA . TYR A 1 214 ? -12.361 -0.702 3.208 1.00 98.81 214 TYR A CA 1
ATOM 1676 C C . TYR A 1 214 ? -13.792 -0.452 2.727 1.00 98.81 214 TYR A C 1
ATOM 1678 O O . TYR A 1 214 ? -14.099 0.571 2.098 1.00 98.81 214 TYR A O 1
ATOM 1686 N N . GLU A 1 215 ? -14.686 -1.373 3.069 1.00 98.56 215 GLU A N 1
ATOM 1687 C CA . GLU A 1 215 ? -16.101 -1.298 2.749 1.00 98.56 215 GLU A CA 1
ATOM 1688 C C . GLU A 1 215 ? -16.908 -1.997 3.836 1.00 98.56 215 GLU A C 1
ATOM 1690 O O . GLU A 1 215 ? -16.692 -3.177 4.091 1.00 98.56 215 GLU A O 1
ATOM 1695 N N . ASP A 1 216 ? -17.837 -1.251 4.434 1.00 98.25 216 ASP A N 1
ATOM 1696 C CA . ASP A 1 216 ? -18.890 -1.805 5.282 1.00 98.25 216 ASP A CA 1
ATOM 1697 C C . ASP A 1 216 ? -19.851 -2.612 4.383 1.00 98.25 216 ASP A C 1
ATOM 1699 O O . ASP A 1 216 ? -20.407 -2.064 3.417 1.00 98.25 216 ASP A O 1
ATOM 1703 N N . ARG A 1 217 ? -20.035 -3.898 4.677 1.00 97.69 217 ARG A N 1
ATOM 1704 C CA . ARG A 1 217 ? -20.962 -4.853 4.045 1.00 97.69 217 ARG A CA 1
ATOM 1705 C C . ARG A 1 217 ? -21.780 -5.543 5.151 1.00 97.69 217 ARG A C 1
ATOM 1707 O O . ARG A 1 217 ? -21.750 -5.093 6.282 1.00 97.69 217 ARG A O 1
ATOM 1714 N N . GLY A 1 218 ? -22.620 -6.524 4.811 1.00 96.75 218 GLY A N 1
ATOM 1715 C CA . GLY A 1 218 ? -23.462 -7.192 5.807 1.00 96.75 218 GLY A CA 1
ATOM 1716 C C . GLY A 1 218 ? -24.352 -6.230 6.608 1.00 96.75 218 GLY A C 1
ATOM 1717 O O . GLY A 1 218 ? -25.173 -5.491 6.042 1.00 96.75 218 GLY A O 1
ATOM 1718 N N . VAL A 1 219 ? -24.207 -6.262 7.932 1.00 97.50 219 VAL A N 1
ATOM 1719 C CA . VAL A 1 219 ? -24.939 -5.444 8.900 1.00 97.50 219 VAL A CA 1
ATOM 1720 C C . VAL A 1 219 ? -24.305 -4.058 9.018 1.00 97.50 219 VAL A C 1
ATOM 1722 O O . VAL A 1 219 ? -23.254 -3.860 9.618 1.00 97.50 219 VAL A O 1
ATOM 1725 N N . LYS A 1 220 ? -25.015 -3.053 8.497 1.00 97.25 220 LYS A N 1
ATOM 1726 C CA . LYS A 1 220 ? -24.548 -1.660 8.480 1.00 97.25 220 LYS A CA 1
ATOM 1727 C C . LYS A 1 220 ? -24.193 -1.127 9.862 1.00 97.25 220 LYS A C 1
ATOM 1729 O O . LYS A 1 220 ? -25.040 -1.104 10.755 1.00 97.25 220 LYS A O 1
ATOM 1734 N N . GLY A 1 221 ? -22.986 -0.575 9.980 1.00 96.56 221 GLY A N 1
ATOM 1735 C CA . GLY A 1 221 ? -22.484 -0.000 11.223 1.00 96.56 221 GLY A CA 1
ATOM 1736 C C . GLY A 1 221 ? -22.088 -1.038 12.274 1.00 96.56 221 GLY A C 1
ATOM 1737 O O . GLY A 1 221 ? -21.969 -0.684 13.447 1.00 96.56 221 GLY A O 1
ATOM 1738 N N . GLU A 1 222 ? -21.866 -2.287 11.878 1.00 97.50 222 GLU A N 1
ATOM 1739 C CA . GLU A 1 222 ? -21.236 -3.324 12.691 1.00 97.50 222 GLU A CA 1
ATOM 1740 C C . GLU A 1 222 ? -20.023 -3.875 11.935 1.00 97.50 222 GLU A C 1
ATOM 1742 O O . GLU A 1 222 ? -19.960 -3.754 10.719 1.00 97.50 222 GLU A O 1
ATOM 1747 N N . ILE A 1 223 ? -19.026 -4.402 12.659 1.00 98.12 223 ILE A N 1
ATOM 1748 C CA . ILE A 1 223 ? -17.944 -5.151 12.009 1.00 98.12 223 ILE A CA 1
ATOM 1749 C C . ILE A 1 223 ? -18.343 -6.623 11.971 1.00 98.12 223 ILE A C 1
ATOM 1751 O O . ILE A 1 223 ? -18.409 -7.254 13.031 1.00 98.12 223 ILE A O 1
ATOM 1755 N N . ASP A 1 224 ? -18.569 -7.161 10.778 1.00 98.06 224 ASP A N 1
ATOM 1756 C CA . ASP A 1 224 ? -18.965 -8.546 10.543 1.00 98.06 224 ASP A CA 1
ATOM 1757 C C . ASP A 1 224 ? -18.160 -9.233 9.428 1.00 98.06 224 ASP A C 1
ATOM 1759 O O . ASP A 1 224 ? -17.279 -8.657 8.793 1.00 98.06 224 ASP A O 1
ATOM 1763 N N . ASP A 1 225 ? -18.427 -10.524 9.235 1.00 98.44 225 ASP A N 1
ATOM 1764 C CA . ASP A 1 225 ? -17.687 -11.411 8.336 1.00 98.44 225 ASP A CA 1
ATOM 1765 C C . ASP A 1 225 ? -17.737 -11.008 6.851 1.00 98.44 225 ASP A C 1
ATOM 1767 O O . ASP A 1 225 ? -16.903 -11.479 6.067 1.00 98.44 225 ASP A O 1
ATOM 1771 N N . GLU A 1 226 ? -18.711 -10.191 6.443 1.00 98.56 226 GLU A N 1
ATOM 1772 C CA . GLU A 1 226 ? -18.876 -9.739 5.063 1.00 98.56 226 GLU A CA 1
ATOM 1773 C C . GLU A 1 226 ? -18.079 -8.473 4.748 1.00 98.56 226 GLU A C 1
ATOM 1775 O O . GLU A 1 226 ? -17.804 -8.218 3.567 1.00 98.56 226 GLU A O 1
ATOM 1780 N N . ASP A 1 227 ? -17.703 -7.697 5.766 1.00 98.75 227 ASP A N 1
ATOM 1781 C CA . ASP A 1 227 ? -16.937 -6.467 5.602 1.00 98.75 227 ASP A CA 1
ATOM 1782 C C . ASP A 1 227 ? -15.633 -6.702 4.865 1.00 98.75 227 ASP A C 1
ATOM 1784 O O . ASP A 1 227 ? -14.936 -7.694 5.080 1.00 98.75 227 ASP A O 1
ATOM 1788 N N .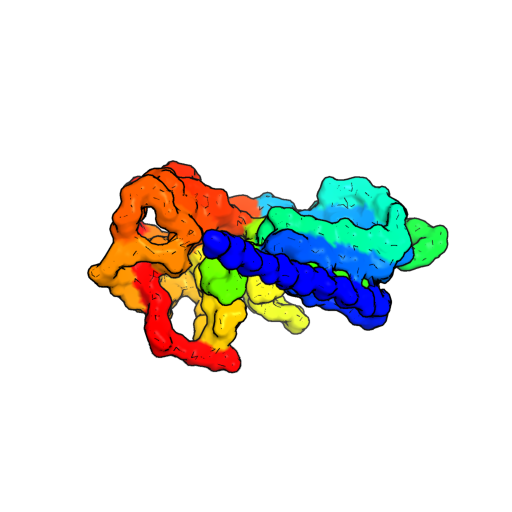 LEU A 1 228 ? -15.255 -5.740 4.028 1.00 98.81 228 LEU A N 1
ATOM 1789 C CA . LEU A 1 228 ? -13.940 -5.749 3.413 1.00 98.81 228 LEU A CA 1
ATOM 1790 C C . LEU A 1 228 ? -12.972 -4.900 4.216 1.00 98.81 228 LEU A C 1
ATOM 1792 O O . LEU A 1 228 ? -13.236 -3.733 4.513 1.00 98.81 228 LEU A O 1
ATOM 1796 N N . LEU A 1 229 ? -11.800 -5.461 4.475 1.00 98.81 229 LEU A N 1
ATOM 1797 C CA . LEU A 1 229 ? -10.663 -4.790 5.076 1.00 98.81 229 LEU A CA 1
ATOM 1798 C C . LEU A 1 229 ? -9.567 -4.615 4.033 1.00 98.81 229 LEU A C 1
ATOM 1800 O O . LEU A 1 229 ? -9.337 -5.509 3.224 1.00 98.81 229 LEU A O 1
ATOM 1804 N N . ILE A 1 230 ? -8.859 -3.490 4.080 1.00 98.81 230 ILE A N 1
ATOM 1805 C CA . ILE A 1 230 ? -7.559 -3.351 3.425 1.00 98.81 230 ILE A CA 1
ATOM 1806 C C . ILE A 1 230 ? -6.467 -3.490 4.483 1.00 98.81 230 ILE A C 1
ATOM 1808 O O . ILE A 1 230 ? -6.484 -2.819 5.521 1.00 98.81 230 ILE A O 1
ATOM 1812 N N . GLU A 1 231 ? -5.529 -4.391 4.230 1.00 98.50 231 GLU A N 1
ATOM 1813 C CA . GLU A 1 231 ? -4.458 -4.745 5.155 1.00 98.50 231 GLU A CA 1
ATOM 1814 C C . GLU A 1 231 ? -3.162 -5.043 4.405 1.00 98.50 231 GLU A C 1
ATOM 1816 O O . GLU A 1 231 ? -3.185 -5.370 3.222 1.00 98.50 231 GLU A O 1
ATOM 1821 N N . SER A 1 232 ? -2.029 -4.930 5.098 1.00 98.38 232 SER A N 1
ATOM 1822 C CA . SER A 1 232 ? -0.748 -5.452 4.622 1.00 98.38 232 SER A CA 1
ATOM 1823 C C . SER A 1 232 ? -0.280 -6.510 5.608 1.00 98.38 232 SER A C 1
ATOM 1825 O O . SER A 1 232 ? 0.001 -6.196 6.769 1.00 98.38 232 SER A O 1
ATOM 1827 N N . TYR A 1 233 ? -0.256 -7.766 5.165 1.00 97.12 233 TYR A N 1
ATOM 1828 C CA . TYR A 1 233 ? 0.114 -8.915 5.986 1.00 97.12 233 TYR A CA 1
ATOM 1829 C C . TYR A 1 233 ? 0.562 -10.087 5.109 1.00 97.12 233 TYR A C 1
ATOM 1831 O O . TYR A 1 233 ? 0.020 -10.302 4.024 1.00 97.12 233 TYR A O 1
ATOM 1839 N N . GLY A 1 234 ? 1.541 -10.862 5.581 1.00 95.38 234 GLY A N 1
ATOM 1840 C CA . GLY A 1 234 ? 2.021 -12.053 4.889 1.00 95.38 234 GLY A CA 1
ATOM 1841 C C . GLY A 1 234 ? 2.617 -11.739 3.519 1.00 95.38 234 GLY A C 1
ATOM 1842 O O . GLY A 1 234 ? 3.789 -11.414 3.377 1.00 95.38 234 GLY A O 1
ATOM 1843 N N . THR A 1 235 ? 1.807 -11.840 2.472 1.00 95.56 235 THR A N 1
ATOM 1844 C CA . THR A 1 235 ? 2.292 -11.711 1.093 1.00 95.56 235 THR A CA 1
ATOM 1845 C C . THR A 1 235 ? 2.327 -10.270 0.580 1.00 95.56 235 THR A C 1
ATOM 1847 O O . THR A 1 235 ? 3.102 -9.979 -0.335 1.00 95.56 235 THR A O 1
ATOM 1850 N N . GLY A 1 236 ? 1.560 -9.354 1.175 1.00 97.88 236 GLY A N 1
ATOM 1851 C CA . GLY A 1 236 ? 1.532 -7.955 0.759 1.00 97.88 236 GLY A CA 1
ATOM 1852 C C . GLY A 1 236 ? 0.265 -7.217 1.146 1.00 97.88 236 GLY A C 1
ATOM 1853 O O . GLY A 1 236 ? -0.486 -7.657 2.017 1.00 97.88 236 GLY A O 1
ATOM 1854 N N . THR A 1 237 ? 0.053 -6.077 0.489 1.00 98.50 237 THR A N 1
ATOM 1855 C CA . THR A 1 237 ? -1.183 -5.302 0.639 1.00 98.50 237 THR A CA 1
ATOM 1856 C C . THR A 1 237 ? -2.308 -5.959 -0.150 1.00 98.50 237 THR A C 1
ATOM 1858 O O . THR A 1 237 ? -2.162 -6.211 -1.348 1.00 98.50 237 THR A O 1
ATOM 1861 N N . GLN A 1 238 ? -3.439 -6.189 0.505 1.00 98.38 238 GLN A N 1
ATOM 1862 C CA . GLN A 1 238 ? -4.597 -6.877 -0.051 1.00 98.38 238 GLN A CA 1
ATOM 1863 C C . GLN A 1 238 ? -5.906 -6.315 0.508 1.00 98.38 238 GLN A C 1
ATOM 1865 O O . GLN A 1 238 ? -5.934 -5.722 1.588 1.00 98.38 238 GLN A O 1
ATOM 1870 N N . ILE A 1 239 ? -6.992 -6.525 -0.238 1.00 98.62 239 ILE A N 1
ATOM 1871 C CA . ILE A 1 239 ? -8.360 -6.325 0.241 1.00 98.62 239 ILE A CA 1
ATOM 1872 C C . ILE A 1 239 ? -8.959 -7.709 0.484 1.00 98.62 239 ILE A C 1
ATOM 1874 O O . ILE A 1 239 ? -9.006 -8.524 -0.437 1.00 98.62 239 ILE A O 1
ATOM 1878 N N . VAL A 1 240 ? -9.404 -7.974 1.707 1.00 98.38 240 VAL A N 1
ATOM 1879 C CA . VAL A 1 240 ? -9.922 -9.281 2.139 1.00 98.38 240 VAL A CA 1
ATOM 1880 C C . VAL A 1 240 ? -11.229 -9.113 2.896 1.00 98.38 240 VAL A C 1
ATOM 1882 O O . VAL A 1 240 ? -11.456 -8.070 3.507 1.00 98.38 240 VAL A O 1
ATOM 1885 N N . ALA A 1 241 ? -12.092 -10.128 2.868 1.00 98.56 241 ALA A N 1
ATOM 1886 C CA . ALA A 1 241 ? -13.244 -10.152 3.762 1.00 98.56 241 ALA A CA 1
ATOM 1887 C C . ALA A 1 241 ? -12.774 -10.326 5.213 1.00 98.56 241 ALA A C 1
ATOM 1889 O O . ALA A 1 241 ? -11.753 -10.973 5.459 1.00 98.56 241 ALA A O 1
ATOM 1890 N N . PHE A 1 242 ? -13.508 -9.787 6.185 1.00 98.56 242 PHE A N 1
ATOM 1891 C CA . PHE A 1 242 ? -13.102 -9.852 7.587 1.00 98.56 242 PHE A CA 1
ATOM 1892 C C . PHE A 1 242 ? -12.979 -11.297 8.085 1.00 98.56 242 PHE A C 1
ATOM 1894 O O . PHE A 1 242 ? -12.028 -11.613 8.799 1.00 98.56 242 PHE A O 1
ATOM 1901 N N . ARG A 1 243 ? -13.859 -12.197 7.626 1.00 98.25 243 ARG A N 1
ATOM 1902 C CA . ARG A 1 243 ? -13.762 -13.645 7.892 1.00 98.25 243 ARG A CA 1
ATOM 1903 C C . ARG A 1 243 ? -12.463 -14.296 7.414 1.00 98.25 243 ARG A C 1
ATOM 1905 O O . ARG A 1 243 ? -12.038 -15.294 7.983 1.00 98.25 243 ARG A O 1
ATOM 1912 N N . ASP A 1 244 ? -11.846 -13.733 6.376 1.00 98.06 244 ASP A N 1
ATOM 1913 C CA . ASP A 1 244 ? -10.631 -14.252 5.744 1.00 98.06 244 ASP A CA 1
ATOM 1914 C C . ASP A 1 244 ? -9.367 -13.534 6.262 1.00 98.06 244 ASP A C 1
ATOM 1916 O O . ASP A 1 244 ? -8.245 -13.885 5.893 1.00 98.06 244 ASP A O 1
ATOM 1920 N N . CYS A 1 245 ? -9.524 -12.536 7.141 1.00 96.00 245 CYS A N 1
ATOM 1921 C CA . CYS A 1 245 ? -8.415 -11.854 7.797 1.00 96.00 245 CYS A CA 1
ATOM 1922 C C . CYS A 1 245 ? -7.669 -12.824 8.725 1.00 96.00 245 CYS A C 1
ATOM 1924 O O . CYS A 1 245 ? -8.272 -13.524 9.541 1.00 96.00 245 CYS A O 1
ATOM 1926 N N . ALA A 1 246 ? -6.333 -12.794 8.699 1.00 94.94 246 ALA A N 1
ATOM 1927 C CA . ALA A 1 246 ? -5.493 -13.641 9.557 1.00 94.94 246 ALA A CA 1
ATOM 1928 C C . ALA A 1 246 ? -5.721 -13.428 11.072 1.00 94.94 246 ALA A C 1
ATOM 1930 O O . ALA A 1 246 ? -5.301 -14.244 11.895 1.00 94.94 246 ALA A O 1
ATOM 1931 N N . TYR A 1 247 ? -6.381 -12.328 11.444 1.00 96.25 247 TYR A N 1
ATOM 1932 C CA . TYR A 1 247 ? -6.717 -11.961 12.819 1.00 96.25 247 TYR A CA 1
ATOM 1933 C C . TYR A 1 247 ? -8.210 -12.125 13.141 1.00 96.25 247 TYR A C 1
ATOM 1935 O O . TYR A 1 247 ? -8.658 -11.655 14.190 1.00 96.25 247 TYR A O 1
ATOM 1943 N N . HIS A 1 248 ? -8.978 -12.819 12.297 1.00 96.81 248 HIS A N 1
ATOM 1944 C CA . HIS A 1 248 ? -10.371 -13.156 12.590 1.00 96.81 248 HIS A CA 1
ATOM 1945 C C . HIS A 1 248 ? -10.517 -13.861 13.952 1.00 96.81 248 HIS A C 1
ATOM 1947 O O . HIS A 1 248 ? -9.631 -14.589 14.412 1.00 96.81 248 HIS A O 1
ATOM 1953 N N . GLY A 1 249 ? -11.604 -13.561 14.668 1.00 95.75 249 GLY A N 1
ATOM 1954 C CA . GLY A 1 249 ? -11.869 -14.066 16.022 1.00 95.75 249 GLY A CA 1
ATOM 1955 C C . GLY A 1 249 ? -10.993 -13.477 17.141 1.00 95.75 249 GLY A C 1
ATOM 1956 O O . GLY A 1 249 ? -11.231 -13.750 18.322 1.00 95.75 249 GLY A O 1
ATOM 1957 N N . ARG A 1 250 ? -9.984 -12.650 16.830 1.00 97.25 250 ARG A N 1
ATOM 1958 C CA . ARG A 1 250 ? -9.202 -11.926 17.846 1.00 97.25 250 ARG A CA 1
ATOM 1959 C C . ARG A 1 250 ? -9.990 -10.722 18.363 1.00 97.25 250 ARG A C 1
ATOM 1961 O O . ARG A 1 250 ? -10.751 -10.095 17.637 1.00 97.25 250 ARG A O 1
ATOM 1968 N N . LYS A 1 251 ? -9.751 -10.343 19.624 1.00 97.81 251 LYS A N 1
ATOM 1969 C CA . LYS A 1 251 ? -10.269 -9.075 20.161 1.00 97.81 251 LYS A CA 1
ATOM 1970 C C . LYS A 1 251 ? -9.636 -7.906 19.411 1.00 97.81 251 LYS A C 1
ATOM 1972 O O . LYS A 1 251 ? -8.411 -7.849 19.295 1.00 97.81 251 LYS A O 1
ATOM 1977 N N . PHE A 1 252 ? -10.461 -6.956 18.993 1.00 98.31 252 PHE A N 1
ATOM 1978 C CA . PHE A 1 252 ? -10.022 -5.733 18.337 1.00 98.31 252 PHE A CA 1
ATOM 1979 C C . PHE A 1 252 ? -10.635 -4.494 18.987 1.00 98.31 252 PHE A C 1
ATOM 1981 O O . PHE A 1 252 ? -11.624 -4.571 19.715 1.00 98.31 252 PHE A O 1
ATOM 1988 N N . GLY A 1 253 ? -10.013 -3.344 18.736 1.00 98.44 253 GLY A N 1
ATOM 1989 C CA . GLY A 1 253 ? -10.591 -2.032 19.005 1.00 98.44 253 GLY A CA 1
ATOM 1990 C C . GLY A 1 253 ? -10.817 -1.264 17.707 1.00 98.44 253 GLY A C 1
ATOM 1991 O O . GLY A 1 253 ? -10.056 -1.427 16.753 1.00 98.44 253 GLY A O 1
ATOM 1992 N N . LEU A 1 254 ? -11.842 -0.414 17.698 1.00 98.69 254 LEU A N 1
ATOM 1993 C CA . LEU A 1 254 ? -12.173 0.464 16.580 1.00 98.69 254 LEU A CA 1
ATOM 1994 C C . LEU A 1 254 ? -11.704 1.882 16.865 1.00 98.69 254 LEU A C 1
ATOM 1996 O O . LEU A 1 254 ? -11.860 2.399 17.976 1.00 98.69 254 LEU A O 1
ATOM 2000 N N . TYR A 1 255 ? -11.119 2.505 15.851 1.00 98.81 255 TYR A N 1
ATOM 2001 C CA . TYR A 1 255 ? -10.450 3.783 15.988 1.00 98.81 255 TYR A CA 1
ATOM 2002 C C . TYR A 1 255 ? -10.707 4.689 14.788 1.00 98.81 255 TYR A C 1
ATOM 2004 O O . TYR A 1 255 ? -10.771 4.247 13.643 1.00 98.81 255 TYR A O 1
ATOM 2012 N N . SER A 1 256 ? -10.765 5.987 15.061 1.00 98.44 256 SER A N 1
ATOM 2013 C CA . SER A 1 256 ? -10.727 7.042 14.050 1.00 98.44 256 SER A CA 1
ATOM 2014 C C . SER A 1 256 ? -9.414 7.814 14.146 1.00 98.44 256 SER A C 1
ATOM 2016 O O . SER A 1 256 ? -8.784 7.877 15.203 1.00 98.44 256 SER A O 1
ATOM 2018 N N . TRP A 1 257 ? -8.991 8.429 13.047 1.00 98.25 257 TRP A N 1
ATOM 2019 C CA . TRP A 1 257 ? -7.866 9.358 13.080 1.00 98.25 257 TRP A CA 1
ATOM 2020 C C . TRP A 1 257 ? -8.219 10.627 13.853 1.00 98.25 257 TRP A C 1
ATOM 2022 O O . TRP A 1 257 ? -9.292 11.201 13.663 1.00 98.25 257 TRP A O 1
ATOM 2032 N N . LYS A 1 258 ? -7.284 11.114 14.677 1.00 97.75 258 LYS A N 1
ATOM 2033 C CA . LYS A 1 258 ? -7.459 12.371 15.418 1.00 97.75 258 LYS A CA 1
ATOM 2034 C C . LYS A 1 258 ? -7.781 13.531 14.478 1.00 97.75 258 LYS A C 1
ATOM 2036 O O . LYS A 1 258 ? -7.115 13.732 13.467 1.00 97.75 258 LYS A O 1
ATOM 2041 N N . LYS A 1 259 ? -8.734 1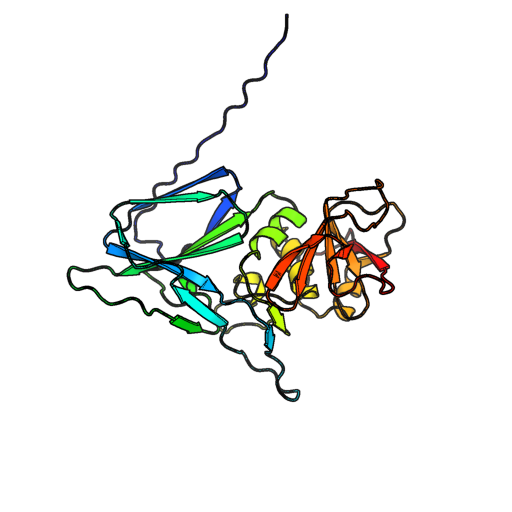4.385 14.865 1.00 92.31 259 LYS A N 1
ATOM 2042 C CA . LYS A 1 259 ? -9.107 15.577 14.070 1.00 92.31 259 LYS A CA 1
ATOM 2043 C C . LYS A 1 259 ? -7.971 16.600 13.941 1.00 92.31 259 LYS A C 1
ATOM 2045 O O . LYS A 1 259 ? -7.908 17.339 12.964 1.00 92.31 259 LYS A O 1
ATOM 2050 N N . LYS A 1 260 ? -7.082 16.667 14.937 1.00 90.31 260 LYS A N 1
ATOM 2051 C CA . LYS A 1 260 ? -5.949 17.604 14.994 1.00 90.31 260 LYS A CA 1
ATOM 2052 C C . LYS A 1 260 ? -4.636 16.894 14.652 1.00 90.31 260 LYS A C 1
ATOM 2054 O O . LYS A 1 260 ? -3.796 16.693 15.525 1.00 90.31 260 LYS A O 1
ATOM 2059 N N . LEU A 1 261 ? -4.469 16.511 13.389 1.00 93.31 261 LEU A N 1
ATOM 2060 C CA . LEU A 1 261 ? -3.173 16.099 12.840 1.00 93.31 261 LEU A CA 1
ATOM 2061 C C . LEU A 1 261 ? -2.496 17.292 12.154 1.00 93.31 261 LEU A C 1
ATOM 2063 O O . LEU A 1 261 ? -3.159 18.128 11.540 1.00 93.31 261 LEU A O 1
ATOM 2067 N N . SER A 1 262 ? -1.172 17.379 12.253 1.00 87.69 262 SER A N 1
ATOM 2068 C CA . SER A 1 262 ? -0.383 18.389 11.541 1.00 87.69 262 SER A CA 1
ATOM 2069 C C . SER A 1 262 ? -0.334 18.087 10.037 1.00 87.69 262 SER A C 1
ATOM 2071 O O . SER A 1 262 ? -0.326 16.924 9.637 1.00 87.69 262 SER A O 1
ATOM 2073 N N . ARG A 1 263 ? -0.298 19.127 9.193 1.00 91.38 263 ARG A N 1
ATOM 2074 C CA . ARG A 1 263 ? -0.189 19.005 7.724 1.00 91.38 263 ARG A CA 1
ATOM 2075 C C . ARG A 1 263 ? 1.262 19.105 7.235 1.00 91.38 263 ARG A C 1
ATOM 2077 O O . ARG A 1 263 ? 2.075 19.739 7.916 1.00 91.38 263 ARG A O 1
ATOM 2084 N N . LEU A 1 264 ? 1.555 18.436 6.109 1.00 77.81 264 LEU A N 1
ATOM 2085 C CA . LEU A 1 264 ? 2.827 18.405 5.365 1.00 77.81 264 LEU A CA 1
ATOM 2086 C C . LEU A 1 264 ? 3.255 19.808 4.928 1.00 77.81 264 LEU A C 1
ATOM 2088 O O . LEU A 1 264 ? 2.401 20.529 4.377 1.00 77.81 264 LEU A O 1
#

Secondary structure (DSSP, 8-state):
-----------------TT-TTPEEEEETT-EEEEEEEEEEEEEEEPPSEEESEETTEE--PPEEEEESS--EEEEEEEEE--S-EEEEEEEE-SSS-----SEEEESS-HHHHSTTSEEEEEEES-SSHHHHHGGGTTPPEEES--EETTTEETTTTTS-B-HHHHHHHHHHHTTB-PPP--HHHHGGGEEE--S---TTPEEE-SS-EEEEEE--SSTTS--TT-EEEEEETTEEEEEEGGGSTTTTS--EEEEE-S-PPB-

pLDDT: mean 89.62, std 17.31, range [24.33, 98.88]

Sequence (264 aa):
MKNGFLFFALFFSTLLSAGDSTATHLLRTGDTLRLRIYGNVVAYEAVPGEYENLRQGTLSLVPVTYRAAQKPFYTDDLSFHAAFPGTYYFAWSTGSVPVSLPDTIRSVKPPHLFFKQNCVQIVVRERDDYVGYLTELLHTPFILPPMQVPHAGHQADIRAGADCAELAIYGKRREGFKVPYCGPMGIKKYLDTLSGPPERGTVIHFGGQVSVLYEDRGVKGEIDDEDLLIESYGTGTQIVAFRDCAYHGRKFGLYSWKKKLSRL